Protein AF-A0A8T4NHB7-F1 (afdb_monomer)

Structure (mmCIF, N/CA/C/O backbone):
data_AF-A0A8T4NHB7-F1
#
_entry.id   AF-A0A8T4NHB7-F1
#
loop_
_atom_site.group_PDB
_atom_site.id
_atom_site.type_symbol
_atom_site.label_atom_id
_atom_site.label_alt_id
_atom_site.label_comp_id
_atom_site.label_asym_id
_atom_site.label_entity_id
_atom_site.label_seq_id
_atom_site.pdbx_PDB_ins_code
_atom_site.Cartn_x
_atom_site.Cartn_y
_atom_site.Cartn_z
_atom_site.occupancy
_atom_site.B_iso_or_equiv
_atom_site.auth_seq_id
_atom_site.auth_comp_id
_atom_site.auth_asym_id
_atom_site.auth_atom_id
_atom_site.pdbx_PDB_model_num
ATOM 1 N N . MET A 1 1 ? 26.657 -22.116 -87.418 1.00 38.44 1 MET A N 1
ATOM 2 C CA . MET A 1 1 ? 26.382 -22.723 -86.091 1.00 38.44 1 MET A CA 1
ATOM 3 C C . MET A 1 1 ? 26.961 -21.842 -84.986 1.00 38.44 1 MET A C 1
ATOM 5 O O . MET A 1 1 ? 28.167 -21.626 -84.964 1.00 38.44 1 MET A O 1
ATOM 9 N N . LYS A 1 2 ? 26.136 -21.282 -84.089 1.00 39.94 2 LYS A N 1
ATOM 10 C CA . LYS A 1 2 ? 26.638 -20.514 -82.933 1.00 39.94 2 LYS A CA 1
ATOM 11 C C . LYS A 1 2 ? 27.159 -21.503 -81.885 1.00 39.94 2 LYS A C 1
ATOM 13 O O . LYS A 1 2 ? 26.379 -22.291 -81.364 1.00 39.94 2 LYS A O 1
ATOM 18 N N . LYS A 1 3 ? 28.467 -21.474 -81.592 1.00 46.78 3 LYS A N 1
ATOM 19 C CA . LYS A 1 3 ? 29.086 -22.271 -80.517 1.00 46.78 3 LYS A CA 1
ATOM 20 C C . LYS A 1 3 ? 28.344 -21.995 -79.204 1.00 46.78 3 LYS A C 1
ATOM 22 O O . LYS A 1 3 ? 28.429 -20.890 -78.668 1.00 46.78 3 LYS A O 1
ATOM 27 N N . GLY A 1 4 ? 27.595 -22.981 -78.712 1.00 50.41 4 GLY A N 1
ATOM 28 C CA . GLY A 1 4 ? 26.910 -22.894 -77.428 1.00 50.41 4 GLY A CA 1
ATOM 29 C C . GLY A 1 4 ? 27.927 -22.647 -76.317 1.00 50.41 4 GLY A C 1
ATOM 30 O O . GLY A 1 4 ? 28.895 -23.392 -76.173 1.00 50.41 4 GLY A O 1
ATOM 31 N N . ARG A 1 5 ? 27.747 -21.572 -75.542 1.00 44.75 5 ARG A N 1
ATOM 32 C CA . ARG A 1 5 ? 28.559 -21.330 -74.344 1.00 44.75 5 ARG A CA 1
ATOM 33 C C . ARG A 1 5 ? 28.276 -22.456 -73.353 1.00 44.75 5 ARG A C 1
ATOM 35 O O . ARG A 1 5 ? 27.154 -22.570 -72.869 1.00 44.75 5 ARG A O 1
ATOM 42 N N . LEU A 1 6 ? 29.294 -23.257 -73.042 1.00 51.16 6 LEU A N 1
ATOM 43 C CA . LEU A 1 6 ? 29.224 -24.239 -71.963 1.00 51.16 6 LEU A CA 1
ATOM 44 C C . LEU A 1 6 ? 28.852 -23.525 -70.661 1.00 51.16 6 LEU A C 1
ATOM 46 O O . LEU A 1 6 ? 29.534 -22.586 -70.236 1.00 51.16 6 LEU A O 1
ATOM 50 N N . ASP A 1 7 ? 27.763 -23.965 -70.035 1.00 53.94 7 ASP A N 1
ATOM 51 C CA . ASP A 1 7 ? 27.326 -23.448 -68.746 1.00 53.94 7 ASP A CA 1
ATOM 52 C C . ASP A 1 7 ? 28.260 -23.956 -67.642 1.00 53.94 7 ASP A C 1
ATOM 54 O O . ASP A 1 7 ? 28.046 -24.982 -66.993 1.00 53.94 7 ASP A O 1
ATOM 58 N N . ILE A 1 8 ? 29.333 -23.198 -67.436 1.00 56.06 8 ILE A N 1
ATOM 59 C CA . ILE A 1 8 ? 30.378 -23.460 -66.446 1.00 56.06 8 ILE A CA 1
ATOM 60 C C . ILE A 1 8 ? 29.796 -23.532 -65.024 1.00 56.06 8 ILE A C 1
ATOM 62 O O . ILE A 1 8 ? 30.441 -24.075 -64.129 1.00 56.06 8 ILE A O 1
ATOM 66 N N . SER A 1 9 ? 28.592 -22.992 -64.782 1.00 48.91 9 SER A N 1
ATOM 67 C CA . SER A 1 9 ? 27.949 -23.066 -63.468 1.00 48.91 9 SER A CA 1
ATOM 68 C C . SER A 1 9 ? 27.533 -24.495 -63.105 1.00 48.91 9 SER A C 1
ATOM 70 O O . SER A 1 9 ? 27.651 -24.874 -61.938 1.00 48.91 9 SER A O 1
ATOM 72 N N . LYS A 1 10 ? 27.181 -25.324 -64.100 1.00 57.56 10 LYS A N 1
ATOM 73 C CA . LYS A 1 10 ? 26.902 -26.754 -63.903 1.00 57.56 10 LYS A CA 1
ATOM 74 C C . LYS A 1 10 ? 28.163 -27.555 -63.572 1.00 57.56 10 LYS A C 1
ATOM 76 O O . LYS A 1 10 ? 28.099 -28.496 -62.790 1.00 57.56 10 LYS A O 1
ATOM 81 N N . PHE A 1 11 ? 29.320 -27.139 -64.090 1.00 57.12 11 PHE A N 1
ATOM 82 C CA . PHE A 1 11 ? 30.600 -27.832 -63.889 1.00 57.12 11 PHE A CA 1
ATOM 83 C C . PHE A 1 11 ? 31.112 -27.773 -62.436 1.00 57.12 11 PHE A C 1
ATOM 85 O O . PHE A 1 11 ? 31.858 -28.643 -61.995 1.00 57.12 11 PHE A O 1
ATOM 92 N N . TRP A 1 12 ? 30.699 -26.758 -61.669 1.00 55.47 12 TRP A N 1
ATOM 93 C CA . TRP A 1 12 ? 31.127 -26.549 -60.278 1.00 55.47 12 TRP A CA 1
ATOM 94 C C . TRP A 1 12 ? 30.036 -26.849 -59.245 1.00 55.47 12 TRP A C 1
ATOM 96 O O . TRP A 1 12 ? 30.177 -26.463 -58.080 1.00 55.47 12 TRP A O 1
ATOM 106 N N . LEU A 1 13 ? 28.954 -27.535 -59.631 1.00 48.00 13 LEU A N 1
ATOM 107 C CA . LEU A 1 13 ? 27.955 -28.012 -58.675 1.00 48.00 13 LEU A CA 1
ATOM 108 C C . LEU A 1 13 ? 28.656 -28.849 -57.591 1.00 48.00 13 LEU A C 1
ATOM 110 O O . LEU A 1 13 ? 29.271 -29.874 -57.863 1.00 48.00 13 LEU A O 1
ATOM 114 N N . ASN A 1 14 ? 28.606 -28.351 -56.353 1.00 57.31 14 ASN A N 1
ATOM 115 C CA . ASN A 1 14 ? 29.186 -28.947 -55.143 1.00 57.31 14 ASN A CA 1
ATOM 116 C C . ASN A 1 14 ? 30.726 -29.026 -55.054 1.00 57.31 14 ASN A C 1
ATOM 118 O O . ASN A 1 14 ? 31.236 -29.583 -54.084 1.00 57.31 14 ASN A O 1
ATOM 122 N N . LYS A 1 15 ? 31.489 -28.406 -55.968 1.00 68.44 15 LYS A N 1
ATOM 123 C CA . LYS A 1 15 ? 32.963 -28.319 -55.875 1.00 68.44 15 LYS A CA 1
ATOM 124 C C . LYS A 1 15 ? 33.432 -26.868 -55.739 1.00 68.44 15 LYS A C 1
ATOM 126 O O . LYS A 1 15 ? 33.004 -25.983 -56.479 1.00 68.44 15 LYS A O 1
ATOM 131 N N . LYS A 1 16 ? 34.339 -26.596 -54.791 1.00 70.81 16 LYS A N 1
ATOM 132 C CA . LYS A 1 16 ? 34.987 -25.275 -54.682 1.00 70.81 16 LYS A CA 1
ATOM 133 C C . LYS A 1 16 ? 35.915 -25.073 -55.883 1.00 70.81 16 LYS A C 1
ATOM 135 O O . LYS A 1 16 ? 36.705 -25.952 -56.202 1.00 70.81 16 LYS A O 1
ATOM 140 N N . GLN A 1 17 ? 35.861 -23.895 -56.507 1.00 73.69 17 GLN A N 1
ATOM 141 C CA . GLN A 1 17 ? 36.823 -23.532 -57.553 1.00 73.69 17 GLN A CA 1
ATOM 142 C C . GLN A 1 17 ? 38.264 -23.550 -56.993 1.00 73.69 17 GLN A C 1
ATOM 144 O O . GLN A 1 17 ? 38.462 -23.093 -55.855 1.00 73.69 17 GLN A O 1
ATOM 149 N N . PRO A 1 18 ? 39.269 -23.997 -57.775 1.00 86.19 18 PRO A N 1
ATOM 150 C CA . PRO A 1 18 ? 40.674 -23.948 -57.383 1.00 86.19 18 PRO A CA 1
ATOM 151 C C . PRO A 1 18 ? 41.084 -22.555 -56.904 1.00 86.19 18 PRO A C 1
ATOM 153 O O . PRO A 1 18 ? 40.573 -21.528 -57.367 1.00 86.19 18 PRO A O 1
ATOM 156 N N . GLU A 1 19 ? 41.992 -22.497 -55.932 1.00 78.19 19 GLU A N 1
ATOM 157 C CA . GLU A 1 19 ? 42.386 -21.233 -55.307 1.00 78.19 19 GLU A CA 1
ATOM 158 C C . GLU A 1 19 ? 43.014 -20.249 -56.301 1.00 78.19 19 GLU A C 1
ATOM 160 O O . GLU A 1 19 ? 42.700 -19.056 -56.265 1.00 78.19 19 GLU A O 1
ATOM 165 N N . SER A 1 20 ? 43.817 -20.749 -57.242 1.00 81.12 20 SER A N 1
ATOM 166 C CA . SER A 1 20 ? 44.405 -19.968 -58.336 1.00 81.12 20 SER A CA 1
ATOM 167 C C . SER A 1 20 ? 43.330 -19.263 -59.175 1.00 81.12 20 SER A C 1
ATOM 169 O O . SER A 1 20 ? 43.399 -18.050 -59.402 1.00 81.12 20 SER A O 1
ATOM 171 N N . THR A 1 21 ? 42.269 -19.981 -59.552 1.00 77.25 21 THR A N 1
ATOM 172 C CA . THR A 1 21 ? 41.128 -19.449 -60.310 1.00 77.25 21 THR A CA 1
ATOM 173 C C . THR A 1 21 ? 40.352 -18.406 -59.507 1.00 77.25 21 THR A C 1
ATOM 175 O O . THR A 1 21 ? 40.013 -17.344 -60.038 1.00 77.25 21 THR A O 1
ATOM 178 N N . ARG A 1 22 ? 40.116 -18.655 -58.210 1.00 78.50 22 ARG A N 1
ATOM 179 C CA . ARG A 1 22 ? 39.450 -17.698 -57.306 1.00 78.50 22 ARG A CA 1
ATOM 180 C C . ARG A 1 22 ? 40.257 -16.407 -57.153 1.00 78.50 22 ARG A C 1
ATOM 182 O O . ARG A 1 22 ? 39.684 -15.320 -57.249 1.00 78.50 22 ARG A O 1
ATOM 189 N N . LYS A 1 23 ? 41.582 -16.507 -56.980 1.00 79.56 23 LYS A N 1
ATOM 190 C CA . LYS A 1 23 ? 42.496 -15.353 -56.903 1.00 79.56 23 LYS A CA 1
ATOM 191 C C . LYS A 1 23 ? 42.484 -14.543 -58.203 1.00 79.56 23 LYS A C 1
ATOM 193 O O . LYS A 1 23 ? 42.348 -13.320 -58.145 1.00 79.56 23 LYS A O 1
ATOM 198 N N . LYS A 1 24 ? 42.534 -15.202 -59.369 1.00 84.62 24 LYS A N 1
ATOM 199 C CA . LYS A 1 24 ? 42.460 -14.544 -60.689 1.00 84.62 24 LYS A CA 1
ATOM 200 C C . LYS A 1 24 ? 41.135 -13.796 -60.882 1.00 84.62 24 LYS A C 1
ATOM 202 O O . LYS A 1 24 ? 41.145 -12.625 -61.258 1.00 84.62 24 LYS A O 1
ATOM 207 N N . ARG A 1 25 ? 40.004 -14.421 -60.530 1.00 79.06 25 ARG A N 1
ATOM 208 C CA . ARG A 1 25 ? 38.676 -13.779 -60.561 1.00 79.06 25 ARG A CA 1
ATOM 209 C C . ARG A 1 25 ? 38.582 -12.581 -59.618 1.00 79.06 25 ARG A C 1
ATOM 211 O O . ARG A 1 25 ? 38.075 -11.541 -60.016 1.00 79.06 25 ARG A O 1
ATOM 218 N N . SER A 1 26 ? 39.101 -12.706 -58.397 1.00 78.31 26 SER A N 1
ATOM 219 C CA . SER A 1 26 ? 39.124 -11.611 -57.420 1.00 78.31 26 SER A CA 1
ATOM 220 C C . SER A 1 26 ? 39.924 -10.408 -57.931 1.00 78.31 26 SER A C 1
ATOM 222 O O . SER A 1 26 ? 39.438 -9.281 -57.869 1.00 78.31 26 SER A O 1
ATOM 224 N N . LYS A 1 27 ? 41.109 -10.635 -58.524 1.00 87.81 27 LYS A N 1
ATOM 225 C CA . LYS A 1 27 ? 41.903 -9.571 -59.165 1.00 87.81 27 LYS A CA 1
ATOM 226 C C . LYS A 1 27 ? 41.139 -8.902 -60.316 1.00 87.81 27 LYS A C 1
ATOM 228 O O . LYS A 1 27 ? 41.109 -7.677 -60.381 1.00 87.81 27 LYS A O 1
ATOM 233 N N . ALA A 1 28 ? 40.477 -9.684 -61.171 1.00 82.31 28 ALA A N 1
ATOM 234 C CA . ALA A 1 28 ? 39.680 -9.157 -62.280 1.00 82.31 28 ALA A CA 1
ATOM 235 C C . ALA A 1 28 ? 38.477 -8.322 -61.803 1.00 82.31 28 ALA A C 1
ATOM 237 O O . ALA A 1 28 ? 38.258 -7.226 -62.308 1.00 82.31 28 ALA A O 1
ATOM 238 N N . ILE A 1 29 ? 37.744 -8.785 -60.783 1.00 77.12 29 ILE A N 1
ATOM 239 C CA . ILE A 1 29 ? 36.630 -8.032 -60.181 1.00 77.12 29 ILE A CA 1
ATOM 240 C C . ILE A 1 29 ? 37.135 -6.727 -59.561 1.00 77.12 29 ILE A C 1
ATOM 242 O O . ILE A 1 29 ? 36.535 -5.683 -59.784 1.00 77.12 29 ILE A O 1
ATOM 246 N N . LYS A 1 30 ? 38.261 -6.754 -58.834 1.00 79.69 30 LYS A N 1
ATOM 247 C CA . LYS A 1 30 ? 38.874 -5.538 -58.274 1.00 79.69 30 LYS A CA 1
ATOM 248 C C . LYS A 1 30 ? 39.270 -4.539 -59.362 1.00 79.69 30 LYS A C 1
ATOM 250 O O . LYS A 1 30 ? 39.068 -3.345 -59.170 1.00 79.69 30 LYS A O 1
ATOM 255 N N . LYS A 1 31 ? 39.812 -5.014 -60.489 1.00 87.88 31 LYS A N 1
ATOM 256 C CA . LYS A 1 31 ? 40.141 -4.171 -61.647 1.00 87.88 31 LYS A CA 1
ATOM 257 C C . LYS A 1 31 ? 38.878 -3.526 -62.231 1.00 87.88 31 LYS A C 1
ATOM 259 O O . LYS A 1 31 ? 38.813 -2.308 -62.318 1.00 87.88 31 LYS A O 1
ATOM 264 N N . LEU A 1 32 ? 37.842 -4.320 -62.508 1.00 77.12 32 LEU A N 1
ATOM 265 C CA . LEU A 1 32 ? 36.559 -3.819 -63.018 1.00 77.12 32 LEU A CA 1
ATOM 266 C C . LEU A 1 32 ? 35.868 -2.851 -62.044 1.00 77.12 32 LEU A C 1
ATOM 268 O O . LEU A 1 32 ? 35.223 -1.906 -62.487 1.00 77.12 32 LEU A O 1
ATOM 272 N N . TRP A 1 33 ? 35.999 -3.070 -60.732 1.00 73.94 33 TRP A N 1
ATOM 273 C CA . TRP A 1 33 ? 35.482 -2.160 -59.708 1.00 73.94 33 TRP A CA 1
ATOM 274 C C . TRP A 1 33 ? 36.205 -0.814 -59.744 1.00 73.94 33 TRP A C 1
ATOM 276 O O . TRP A 1 33 ? 35.552 0.223 -59.744 1.00 73.94 33 TRP A O 1
ATOM 286 N N . LYS A 1 34 ? 37.546 -0.817 -59.797 1.00 82.19 34 LYS A N 1
ATOM 287 C CA . LYS A 1 34 ? 38.345 0.416 -59.903 1.00 82.19 34 LYS A CA 1
ATOM 288 C C . LYS A 1 34 ? 38.014 1.211 -61.166 1.00 82.19 34 LYS A C 1
ATOM 290 O O . LYS A 1 34 ? 37.986 2.429 -61.116 1.00 82.19 34 LYS A O 1
ATOM 295 N N . GLU A 1 35 ? 37.732 0.521 -62.267 1.00 85.69 35 GLU A N 1
ATOM 296 C CA . GLU A 1 35 ? 37.341 1.133 -63.542 1.00 85.69 35 GLU A CA 1
ATOM 297 C C . GLU A 1 35 ? 35.856 1.550 -63.600 1.00 85.69 35 GLU A C 1
ATOM 299 O O . GLU A 1 35 ? 35.398 1.997 -64.646 1.00 85.69 35 GLU A O 1
ATOM 304 N N . GLY A 1 36 ? 35.067 1.348 -62.535 1.00 80.94 36 GLY A N 1
ATOM 305 C CA . GLY A 1 36 ? 33.625 1.646 -62.518 1.00 80.94 36 GLY A CA 1
ATOM 306 C C . GLY A 1 36 ? 32.766 0.742 -63.418 1.00 80.94 36 GLY A C 1
ATOM 307 O O . GLY A 1 36 ? 31.558 0.932 -63.531 1.00 80.94 36 GLY A O 1
ATOM 308 N N . LYS A 1 37 ? 33.364 -0.276 -64.047 1.00 74.88 37 LYS A N 1
ATOM 309 C CA . LYS A 1 37 ? 32.707 -1.200 -64.989 1.00 74.88 37 LYS A CA 1
ATOM 310 C C . LYS A 1 37 ? 32.042 -2.391 -64.301 1.00 74.88 37 LYS A C 1
ATOM 312 O O . LYS A 1 37 ? 31.285 -3.128 -64.931 1.00 74.88 37 LYS A O 1
ATOM 317 N N . TRP A 1 38 ? 32.321 -2.620 -63.016 1.00 68.50 38 TRP A N 1
ATOM 318 C CA . TRP A 1 38 ? 31.677 -3.685 -62.253 1.00 68.50 38 TRP A CA 1
ATOM 319 C C . TRP A 1 38 ? 30.354 -3.212 -61.649 1.00 68.50 38 TRP A C 1
ATOM 321 O O . TRP A 1 38 ? 30.337 -2.500 -60.647 1.00 68.50 38 TRP A O 1
ATOM 331 N N . LYS A 1 39 ? 29.234 -3.658 -62.224 1.00 62.62 39 LYS A N 1
ATOM 332 C CA . LYS A 1 39 ? 27.911 -3.523 -61.604 1.00 62.62 39 LYS A CA 1
ATOM 333 C C . LYS A 1 39 ? 27.632 -4.777 -60.765 1.00 62.62 39 LYS A C 1
ATOM 335 O O . LYS A 1 39 ? 27.663 -5.880 -61.317 1.00 62.62 39 LYS A O 1
ATOM 340 N N . PRO A 1 40 ? 27.367 -4.665 -59.452 1.00 61.38 40 PRO A N 1
ATOM 341 C CA . PRO A 1 40 ? 26.990 -5.820 -58.648 1.00 61.38 40 PRO A CA 1
ATOM 342 C C . PRO A 1 40 ? 25.653 -6.339 -59.171 1.00 61.38 40 PRO A C 1
ATOM 344 O O . PRO A 1 40 ? 24.664 -5.611 -59.160 1.00 61.38 40 PRO A O 1
ATOM 347 N N . TRP A 1 41 ? 25.610 -7.593 -59.622 1.00 49.62 41 TRP A N 1
ATOM 348 C CA . TRP A 1 41 ? 24.467 -8.124 -60.374 1.00 49.62 41 TRP A CA 1
ATOM 349 C C . TRP A 1 41 ? 23.139 -8.162 -59.582 1.00 49.62 41 TRP A C 1
ATOM 351 O O . TRP A 1 41 ? 22.111 -8.459 -60.167 1.00 49.62 41 TRP A O 1
ATOM 361 N N . ASN A 1 42 ? 23.153 -7.893 -58.265 1.00 53.59 42 ASN A N 1
ATOM 362 C CA . ASN A 1 42 ? 22.005 -8.018 -57.350 1.00 53.59 42 ASN A CA 1
ATOM 363 C C . ASN A 1 42 ? 21.868 -6.834 -56.371 1.00 53.59 42 ASN A C 1
ATOM 365 O O . ASN A 1 42 ? 21.320 -7.007 -55.280 1.00 53.59 42 ASN A O 1
ATOM 369 N N . ILE A 1 43 ? 22.352 -5.629 -56.696 1.00 43.44 43 ILE A N 1
ATOM 370 C CA . ILE A 1 43 ? 21.890 -4.458 -55.931 1.00 43.44 43 ILE A CA 1
ATOM 371 C C . ILE A 1 43 ? 20.394 -4.287 -56.237 1.00 43.44 43 ILE A C 1
ATOM 373 O O . ILE A 1 43 ? 20.014 -4.079 -57.382 1.00 43.44 43 ILE A O 1
ATOM 377 N N . ASN A 1 44 ? 19.556 -4.426 -55.206 1.00 47.31 44 ASN A N 1
ATOM 378 C CA . ASN A 1 44 ? 18.092 -4.273 -55.214 1.00 47.31 44 ASN A CA 1
ATOM 379 C C . ASN A 1 44 ? 17.247 -5.428 -55.786 1.00 47.31 44 ASN A C 1
ATOM 381 O O . ASN A 1 44 ? 16.024 -5.313 -55.780 1.00 47.31 44 ASN A O 1
ATOM 385 N N . GLN A 1 45 ? 17.831 -6.561 -56.199 1.00 52.66 45 GLN A N 1
ATOM 386 C CA . GLN A 1 45 ? 17.025 -7.735 -56.564 1.00 52.66 45 GLN A CA 1
ATOM 387 C C . GLN A 1 45 ? 16.739 -8.628 -55.343 1.00 52.66 45 GLN A C 1
ATOM 389 O O . GLN A 1 45 ? 17.662 -8.952 -54.585 1.00 52.66 45 GLN A O 1
ATOM 394 N N . PRO A 1 46 ? 15.477 -9.048 -55.120 1.00 53.62 46 PRO A N 1
ATOM 395 C CA . PRO A 1 46 ? 15.144 -9.938 -54.019 1.00 53.62 46 PRO A CA 1
ATOM 396 C C . PRO A 1 46 ? 15.878 -11.275 -54.179 1.00 53.62 46 PRO A C 1
ATOM 398 O O . PRO A 1 46 ? 15.855 -11.901 -55.235 1.00 53.62 46 PRO A O 1
ATOM 401 N N . LEU A 1 47 ? 16.529 -11.734 -53.106 1.00 68.31 47 LEU A N 1
ATOM 402 C CA . LEU A 1 47 ? 17.211 -13.029 -53.091 1.00 68.31 47 LEU A CA 1
ATOM 403 C C . LEU A 1 47 ? 16.234 -14.153 -53.461 1.00 68.31 47 LEU A C 1
ATOM 405 O O . LEU A 1 47 ? 15.136 -14.231 -52.899 1.00 68.31 47 LEU A O 1
ATOM 409 N N . THR A 1 48 ? 16.659 -15.058 -54.345 1.00 77.94 48 THR A N 1
ATOM 410 C CA . THR A 1 48 ? 15.864 -16.238 -54.705 1.00 77.94 48 THR A CA 1
ATOM 411 C C . THR A 1 48 ? 15.570 -17.091 -53.466 1.00 77.94 48 THR A C 1
ATOM 413 O O . THR A 1 48 ? 16.353 -17.123 -52.510 1.00 77.94 48 THR A O 1
ATOM 416 N N . LYS A 1 49 ? 14.441 -17.813 -53.468 1.00 72.06 49 LYS A N 1
ATOM 417 C CA . LYS A 1 49 ? 14.019 -18.683 -52.350 1.00 72.06 49 LYS A CA 1
ATOM 418 C C . LYS A 1 49 ? 15.123 -19.672 -51.944 1.00 72.06 49 LYS A C 1
ATOM 420 O O . LYS A 1 49 ? 15.420 -19.805 -50.760 1.00 72.06 49 LYS A O 1
ATOM 425 N N . GLN A 1 50 ? 15.807 -20.261 -52.926 1.00 69.94 50 GLN A N 1
ATOM 426 C CA . GLN A 1 50 ? 16.947 -21.158 -52.705 1.00 69.94 50 GLN A CA 1
ATOM 427 C C . GLN A 1 50 ? 18.128 -20.459 -52.015 1.00 69.94 50 GLN A C 1
ATOM 429 O O . GLN A 1 50 ? 18.760 -21.029 -51.127 1.00 69.94 50 GLN A O 1
ATOM 434 N N . HIS A 1 51 ? 18.434 -19.211 -52.384 1.00 66.50 51 HIS A N 1
ATOM 435 C CA . HIS A 1 51 ? 19.510 -18.456 -51.743 1.00 66.50 51 HIS A CA 1
ATOM 436 C C . HIS A 1 51 ? 19.153 -18.073 -50.299 1.00 66.50 51 HIS A C 1
ATOM 438 O O . HIS A 1 51 ? 19.996 -18.176 -49.408 1.00 66.50 51 HIS A O 1
ATOM 444 N N . LYS A 1 52 ? 17.888 -17.706 -50.041 1.00 66.75 52 LYS A N 1
ATOM 445 C CA . LYS A 1 52 ? 17.378 -17.463 -48.681 1.00 66.75 52 LYS A CA 1
ATOM 446 C C . LYS A 1 52 ? 17.503 -18.714 -47.802 1.00 66.75 52 LYS A C 1
ATOM 448 O O . LYS A 1 52 ? 18.003 -18.608 -46.686 1.00 66.75 52 LYS A O 1
ATOM 453 N N . GLN A 1 53 ? 17.139 -19.889 -48.318 1.00 71.62 53 GLN A N 1
ATOM 454 C CA . GLN A 1 53 ? 17.274 -21.168 -47.604 1.00 71.62 53 GLN A CA 1
ATOM 455 C C . GLN A 1 53 ? 18.740 -21.525 -47.314 1.00 71.62 53 GLN A C 1
ATOM 457 O O . GLN A 1 53 ? 19.065 -21.914 -46.194 1.00 71.62 53 GLN A O 1
ATOM 462 N N . LYS A 1 54 ? 19.656 -21.313 -48.271 1.00 75.12 54 LYS A N 1
ATOM 463 C CA . LYS A 1 54 ? 21.102 -21.507 -48.048 1.00 75.12 54 LYS A CA 1
ATOM 464 C C . LYS A 1 54 ? 21.657 -20.565 -46.975 1.00 75.12 54 LYS A C 1
ATOM 466 O O . LYS A 1 54 ? 22.435 -20.999 -46.125 1.00 75.12 54 LYS A O 1
ATOM 471 N N . LEU A 1 55 ? 21.238 -19.297 -46.972 1.00 68.81 55 LEU A N 1
ATOM 472 C CA . LEU A 1 55 ? 21.601 -18.338 -45.923 1.00 68.81 55 LEU A CA 1
ATOM 473 C C . LEU A 1 55 ? 21.039 -18.741 -44.558 1.00 68.81 55 LEU A C 1
ATOM 475 O O . LEU A 1 55 ? 21.758 -18.663 -43.567 1.00 68.81 55 LEU A O 1
ATOM 479 N N . GLN A 1 56 ? 19.785 -19.196 -44.493 1.00 69.00 56 GLN A N 1
ATOM 480 C CA . GLN A 1 56 ? 19.177 -19.694 -43.256 1.00 69.00 56 GLN A CA 1
ATOM 481 C C . GLN A 1 56 ? 19.935 -20.911 -42.715 1.00 69.00 56 GLN A C 1
ATOM 483 O O . GLN A 1 56 ? 20.341 -20.891 -41.556 1.00 69.00 56 GLN A O 1
ATOM 488 N N . ALA A 1 57 ? 20.220 -21.912 -43.551 1.00 73.38 57 ALA A N 1
ATOM 489 C CA . ALA A 1 57 ? 20.991 -23.092 -43.161 1.00 73.38 57 ALA A CA 1
ATOM 490 C C . ALA A 1 57 ? 22.405 -22.725 -42.674 1.00 73.38 57 ALA A C 1
ATOM 492 O O . ALA A 1 57 ? 22.841 -23.182 -41.617 1.00 73.38 57 ALA A O 1
ATOM 493 N N . SER A 1 58 ? 23.099 -21.826 -43.383 1.00 72.12 58 SER A N 1
ATOM 494 C CA . SER A 1 58 ? 24.411 -21.321 -42.962 1.00 72.12 58 SER A CA 1
ATOM 495 C C . SER A 1 58 ? 24.344 -20.542 -41.644 1.00 72.12 58 SER A C 1
ATOM 497 O O . SER A 1 58 ? 25.231 -20.691 -40.802 1.00 72.12 58 SER A O 1
ATOM 499 N N . ASN A 1 59 ? 23.299 -19.738 -41.434 1.00 71.94 59 ASN A N 1
ATOM 500 C CA . ASN A 1 59 ? 23.094 -18.999 -40.191 1.00 71.94 59 ASN A CA 1
ATOM 501 C C . ASN A 1 59 ? 22.781 -19.933 -39.019 1.00 71.94 59 ASN A C 1
ATOM 503 O O . ASN A 1 59 ? 23.297 -19.697 -37.932 1.00 71.94 59 ASN A O 1
ATOM 507 N N . ILE A 1 60 ? 22.000 -20.996 -39.232 1.00 69.56 60 ILE A N 1
ATOM 508 C CA . ILE A 1 60 ? 21.710 -22.020 -38.217 1.00 69.56 60 ILE A CA 1
ATOM 509 C C . ILE A 1 60 ? 22.995 -22.756 -37.827 1.00 69.56 60 ILE A C 1
ATOM 511 O O . ILE A 1 60 ? 23.296 -22.854 -36.639 1.00 69.56 60 ILE A O 1
ATOM 515 N N . LEU A 1 61 ? 23.792 -23.201 -38.806 1.00 70.94 61 LEU A N 1
ATOM 516 C CA . LEU A 1 61 ? 25.089 -23.848 -38.568 1.00 70.94 61 LEU A CA 1
ATOM 517 C C . LEU A 1 61 ? 26.025 -22.935 -37.758 1.00 70.94 61 LEU A C 1
ATOM 519 O O . LEU A 1 61 ? 26.659 -23.355 -36.792 1.00 70.94 61 LEU A O 1
ATOM 523 N N . LYS A 1 62 ? 26.053 -21.647 -38.115 1.00 60.72 62 LYS A N 1
ATOM 524 C CA . LYS A 1 62 ? 26.825 -20.620 -37.416 1.00 60.72 62 LYS A CA 1
ATOM 525 C C . LYS A 1 62 ? 26.317 -20.344 -36.005 1.00 60.72 62 LYS A C 1
ATOM 527 O O . LYS A 1 62 ? 27.127 -20.095 -35.123 1.00 60.72 62 LYS A O 1
ATOM 532 N N . TRP A 1 63 ? 25.006 -20.355 -35.782 1.00 64.62 63 TRP A N 1
ATOM 533 C CA . TRP A 1 63 ? 24.420 -20.136 -34.459 1.00 64.62 63 TRP A CA 1
ATOM 534 C C . TRP A 1 63 ? 24.655 -21.314 -33.516 1.00 64.62 63 TRP A C 1
ATOM 536 O O . TRP A 1 63 ? 24.919 -21.093 -32.334 1.00 64.62 63 TRP A O 1
ATOM 546 N N . LYS A 1 64 ? 24.604 -22.542 -34.043 1.00 71.12 64 LYS A N 1
ATOM 547 C CA . LYS A 1 64 ? 24.813 -23.776 -33.277 1.00 71.12 64 LYS A CA 1
ATOM 548 C C . LYS A 1 64 ? 26.288 -24.060 -32.962 1.00 71.12 64 LYS A C 1
ATOM 550 O O . LYS A 1 64 ? 26.553 -24.766 -32.000 1.00 71.12 64 LYS A O 1
ATOM 555 N N . ASN A 1 65 ? 27.242 -23.489 -33.704 1.00 78.94 65 ASN A N 1
ATOM 556 C CA . ASN A 1 65 ? 28.676 -23.677 -33.457 1.00 78.94 65 ASN A CA 1
ATOM 557 C C . ASN A 1 65 ? 29.271 -22.528 -32.596 1.00 78.94 65 ASN A C 1
ATOM 559 O O . ASN A 1 65 ? 29.425 -21.405 -33.090 1.00 78.94 65 ASN A O 1
ATOM 563 N N . PRO A 1 66 ? 29.607 -22.761 -31.311 1.00 75.19 66 PRO A N 1
ATOM 564 C CA . PRO A 1 66 ? 30.139 -21.726 -30.418 1.00 75.19 66 PRO A CA 1
ATOM 565 C C . PRO A 1 66 ? 31.508 -21.178 -30.851 1.00 75.19 66 PRO A C 1
ATOM 567 O O . PRO A 1 66 ? 31.707 -19.962 -30.793 1.00 75.19 66 PRO A O 1
ATOM 570 N N . GLU A 1 67 ? 32.402 -22.021 -31.370 1.00 73.31 67 GLU A N 1
ATOM 571 C CA . GLU A 1 67 ? 33.740 -21.611 -31.820 1.00 73.31 67 GLU A CA 1
ATOM 572 C C . GLU A 1 67 ? 33.672 -20.663 -33.020 1.00 73.31 67 GLU A C 1
ATOM 574 O O . GLU A 1 67 ? 34.299 -19.601 -33.041 1.00 73.31 67 GLU A O 1
ATOM 579 N N . LEU A 1 68 ? 32.804 -20.964 -33.990 1.00 65.44 68 LEU A N 1
ATOM 580 C CA . LEU A 1 68 ? 32.609 -20.095 -35.150 1.00 65.44 68 LEU A CA 1
ATOM 581 C C . LEU A 1 68 ? 32.014 -18.732 -34.754 1.00 65.44 68 LEU A C 1
ATOM 583 O O . LEU A 1 68 ? 32.342 -17.705 -35.357 1.00 65.44 68 LEU A O 1
ATOM 587 N N . ARG A 1 69 ? 31.160 -18.687 -33.721 1.00 74.25 69 ARG A N 1
ATOM 588 C CA . ARG A 1 69 ? 30.652 -17.419 -33.166 1.00 74.25 69 ARG A CA 1
ATOM 589 C C . ARG A 1 69 ? 31.766 -16.611 -32.511 1.00 74.25 69 ARG A C 1
ATOM 591 O O . ARG A 1 69 ? 31.836 -15.400 -32.743 1.00 74.25 69 ARG A O 1
ATOM 598 N N . LYS A 1 70 ? 32.633 -17.263 -31.733 1.00 72.38 70 LYS A N 1
ATOM 599 C CA . LYS A 1 70 ? 33.780 -16.632 -31.067 1.00 72.38 70 LYS A CA 1
ATOM 600 C C . LYS A 1 70 ? 34.751 -16.038 -32.090 1.00 72.38 70 LYS A C 1
ATOM 602 O O . LYS A 1 70 ? 35.038 -14.843 -32.009 1.00 72.38 70 LYS A O 1
ATOM 607 N N . LEU A 1 71 ? 35.128 -16.807 -33.114 1.00 74.44 71 LEU A N 1
ATOM 608 C CA . LEU A 1 71 ? 35.998 -16.354 -34.203 1.00 74.44 71 LEU A CA 1
ATOM 609 C C . LEU A 1 71 ? 35.395 -15.161 -34.960 1.00 74.44 71 LEU A C 1
ATOM 611 O O . LEU A 1 71 ? 36.045 -14.138 -35.162 1.00 74.44 71 LEU A O 1
ATOM 615 N N . MET A 1 72 ? 34.111 -15.228 -35.319 1.00 70.19 72 MET A N 1
ATOM 616 C CA . MET A 1 72 ? 33.435 -14.117 -36.001 1.00 70.19 72 MET A CA 1
ATOM 617 C C . MET A 1 72 ? 33.312 -12.868 -35.124 1.00 70.19 72 MET A C 1
ATOM 619 O O . MET A 1 72 ? 33.366 -11.752 -35.639 1.00 70.19 72 MET A O 1
ATOM 623 N N . SER A 1 73 ? 33.133 -13.035 -33.813 1.00 71.75 73 SER A N 1
ATOM 624 C CA . SER A 1 73 ? 33.139 -11.929 -32.853 1.00 71.75 73 SER A CA 1
ATOM 625 C C . SER A 1 73 ? 34.514 -11.261 -32.782 1.00 71.75 73 SER A C 1
ATOM 627 O O . SER A 1 73 ? 34.589 -10.033 -32.771 1.00 71.75 73 SER A O 1
ATOM 629 N N . GLN A 1 74 ? 35.595 -12.044 -32.787 1.00 73.06 74 GLN A N 1
ATOM 630 C CA . GLN A 1 74 ? 36.966 -11.528 -32.827 1.00 73.06 74 GLN A CA 1
ATOM 631 C C . GLN A 1 74 ? 37.244 -10.780 -34.135 1.00 73.06 74 GLN A C 1
ATOM 633 O O . GLN A 1 74 ? 37.666 -9.629 -34.091 1.00 73.06 74 GLN A O 1
ATOM 638 N N . VAL A 1 75 ? 36.906 -11.366 -35.289 1.00 76.12 75 VAL A N 1
ATOM 639 C CA . VAL A 1 75 ? 37.072 -10.718 -36.603 1.00 76.12 75 VAL A CA 1
ATOM 640 C C . VAL A 1 75 ? 36.265 -9.422 -36.692 1.00 76.12 75 VAL A C 1
ATOM 642 O O . VAL A 1 75 ? 36.773 -8.410 -37.168 1.00 76.12 75 VAL A O 1
ATOM 645 N N . LYS A 1 76 ? 35.019 -9.409 -36.198 1.00 71.06 76 LYS A N 1
ATOM 646 C CA . LYS A 1 76 ? 34.208 -8.184 -36.152 1.00 71.06 76 LYS A CA 1
ATOM 647 C C . LYS A 1 76 ? 34.834 -7.116 -35.261 1.00 71.06 76 LYS A C 1
ATOM 649 O O . LYS A 1 76 ? 34.866 -5.970 -35.685 1.00 71.06 76 LYS A O 1
ATOM 654 N N . ARG A 1 77 ? 35.325 -7.477 -34.070 1.00 72.44 77 ARG A N 1
ATOM 655 C CA . ARG A 1 77 ? 35.998 -6.540 -33.154 1.00 72.44 77 ARG A CA 1
ATOM 656 C C . ARG A 1 77 ? 37.288 -5.980 -33.749 1.00 72.44 77 ARG A C 1
ATOM 658 O O . ARG A 1 77 ? 37.536 -4.790 -33.622 1.00 72.44 77 ARG A O 1
ATOM 665 N N . ALA A 1 78 ? 38.064 -6.810 -34.443 1.00 76.62 78 ALA A N 1
ATOM 666 C CA . ALA A 1 78 ? 39.265 -6.368 -35.146 1.00 76.62 78 ALA A CA 1
ATOM 667 C C . ALA A 1 78 ? 38.934 -5.428 -36.320 1.00 76.62 78 ALA A C 1
ATOM 669 O O . ALA A 1 78 ? 39.631 -4.447 -36.554 1.00 76.62 78 ALA A O 1
ATOM 670 N N . TYR A 1 79 ? 37.849 -5.701 -37.050 1.00 74.44 79 TYR A N 1
ATOM 671 C CA . TYR A 1 79 ? 37.423 -4.884 -38.187 1.00 74.44 79 TYR A CA 1
ATOM 672 C C . TYR A 1 79 ? 36.783 -3.548 -37.770 1.00 74.44 79 TYR A C 1
ATOM 674 O O . TYR A 1 79 ? 37.024 -2.527 -38.422 1.00 74.44 79 TYR A O 1
ATOM 682 N N . TRP A 1 80 ? 35.961 -3.557 -36.715 1.00 77.50 80 TRP A N 1
ATOM 683 C CA . TRP A 1 80 ? 35.261 -2.396 -36.156 1.00 77.50 80 TRP A CA 1
ATOM 684 C C . TRP A 1 80 ? 36.063 -1.772 -35.016 1.00 77.50 80 TRP A C 1
ATOM 686 O O . TRP A 1 80 ? 35.718 -1.879 -33.842 1.00 77.50 80 TRP A O 1
ATOM 696 N N . THR A 1 81 ? 37.155 -1.103 -35.374 1.00 86.50 81 THR A N 1
ATOM 697 C CA . THR A 1 81 ? 37.883 -0.252 -34.429 1.00 86.50 81 THR A CA 1
ATOM 698 C C . THR A 1 81 ? 37.056 0.993 -34.091 1.00 86.50 81 THR A C 1
ATOM 700 O O . THR A 1 81 ? 36.267 1.462 -34.916 1.00 86.50 81 THR A O 1
ATOM 703 N N . LYS A 1 82 ? 37.278 1.597 -32.912 1.00 80.81 82 LYS A N 1
ATOM 704 C CA . LYS A 1 82 ? 36.593 2.843 -32.500 1.00 80.81 82 LYS A CA 1
ATOM 705 C C . LYS A 1 82 ? 36.703 3.955 -33.554 1.00 80.81 82 LYS A C 1
ATOM 707 O O . LYS A 1 82 ? 35.751 4.697 -33.783 1.00 80.81 82 LYS A O 1
ATOM 712 N N . ALA A 1 83 ? 37.860 4.065 -34.211 1.00 82.06 83 ALA A N 1
ATOM 713 C CA . ALA A 1 83 ? 38.089 5.038 -35.278 1.00 82.06 83 ALA A CA 1
ATOM 714 C C . ALA A 1 83 ? 37.157 4.797 -36.476 1.00 82.06 83 ALA A C 1
ATOM 716 O O . ALA A 1 83 ? 36.517 5.726 -36.967 1.00 82.06 83 ALA A O 1
ATOM 717 N N . ARG A 1 84 ? 37.012 3.536 -36.890 1.00 79.12 84 ARG A N 1
ATOM 718 C CA . ARG A 1 84 ? 36.158 3.147 -38.012 1.00 79.12 84 ARG A CA 1
ATOM 719 C C . ARG A 1 84 ? 34.673 3.270 -37.690 1.00 79.12 84 ARG A C 1
ATOM 721 O O . ARG A 1 84 ? 33.897 3.675 -38.547 1.00 79.12 84 ARG A O 1
ATOM 728 N N . GLU A 1 85 ? 34.274 2.964 -36.457 1.00 79.06 85 GLU A N 1
ATOM 729 C CA . GLU A 1 85 ? 32.912 3.224 -35.976 1.00 79.06 85 GLU A CA 1
ATOM 730 C C . GLU A 1 85 ? 32.581 4.722 -36.043 1.00 79.06 85 GLU A C 1
ATOM 732 O O . GLU A 1 85 ? 31.507 5.098 -36.514 1.00 79.06 85 GLU A O 1
ATOM 737 N N . LYS A 1 86 ? 33.526 5.587 -35.648 1.00 84.62 86 LYS A N 1
ATOM 738 C CA . LYS A 1 86 ? 33.372 7.047 -35.720 1.00 84.62 86 LYS A CA 1
ATOM 739 C C . LYS A 1 86 ? 33.282 7.546 -37.166 1.00 84.62 86 LYS A C 1
ATOM 741 O O . LYS A 1 86 ? 32.414 8.364 -37.467 1.00 84.62 86 LYS A O 1
ATOM 746 N N . GLU A 1 87 ? 34.135 7.047 -38.060 1.00 84.38 87 GLU A N 1
ATOM 747 C CA . GLU A 1 87 ? 34.109 7.377 -39.493 1.00 84.38 87 GLU A CA 1
ATOM 748 C C . GLU A 1 87 ? 32.798 6.928 -40.150 1.00 84.38 87 GLU A C 1
ATOM 750 O O . GLU A 1 87 ? 32.133 7.713 -40.826 1.00 84.38 87 GLU A O 1
ATOM 755 N N . GLN A 1 88 ? 32.372 5.691 -39.891 1.00 79.12 88 GLN A N 1
ATOM 756 C CA . GLN A 1 88 ? 31.106 5.169 -40.394 1.00 79.12 88 GLN A CA 1
ATOM 757 C C . GLN A 1 88 ? 29.919 5.971 -39.849 1.00 79.12 88 GLN A C 1
ATOM 759 O O . GLN A 1 88 ? 28.999 6.290 -40.598 1.00 79.12 88 GLN A O 1
ATOM 764 N N . GLY A 1 89 ? 29.947 6.342 -38.566 1.00 79.62 89 GLY A N 1
ATOM 765 C CA . GLY A 1 89 ? 28.936 7.201 -37.958 1.00 79.62 89 GLY A CA 1
ATOM 766 C C . GLY A 1 89 ? 28.854 8.573 -38.630 1.00 79.62 89 GLY A C 1
ATOM 767 O O . GLY A 1 89 ? 27.752 9.053 -38.885 1.00 79.62 89 GLY A O 1
ATOM 768 N N . ARG A 1 90 ? 29.998 9.183 -38.975 1.00 88.62 90 ARG A N 1
ATOM 769 C CA . ARG A 1 90 ? 30.042 10.436 -39.749 1.00 88.62 90 ARG A CA 1
ATOM 770 C C . ARG A 1 90 ? 29.443 10.259 -41.141 1.00 88.62 90 ARG A C 1
ATOM 772 O O . ARG A 1 90 ? 28.564 11.032 -41.498 1.00 88.62 90 ARG A O 1
ATOM 779 N N . ARG A 1 91 ? 29.834 9.211 -41.873 1.00 84.00 91 ARG A N 1
ATOM 780 C CA . ARG A 1 91 ? 29.281 8.910 -43.206 1.00 84.00 91 ARG A CA 1
ATOM 781 C C . ARG A 1 91 ? 27.773 8.698 -43.181 1.00 84.00 91 ARG A C 1
ATOM 783 O O . ARG A 1 91 ? 27.074 9.215 -44.038 1.00 84.00 91 ARG A O 1
ATOM 790 N N . ILE A 1 92 ? 27.264 7.963 -42.191 1.00 79.88 92 ILE A N 1
ATOM 791 C CA . ILE A 1 92 ? 25.822 7.736 -42.036 1.00 79.88 92 ILE A CA 1
ATOM 792 C C . ILE A 1 92 ? 25.100 9.051 -41.719 1.00 79.88 92 ILE A C 1
ATOM 794 O O . ILE A 1 92 ? 24.059 9.322 -42.307 1.00 79.88 92 ILE A O 1
ATOM 798 N N . LYS A 1 93 ? 25.640 9.880 -40.816 1.00 81.50 93 LYS A N 1
ATOM 799 C CA . LYS A 1 93 ? 25.057 11.195 -40.503 1.00 81.50 93 LYS A CA 1
ATOM 800 C C . LYS A 1 93 ? 25.021 12.105 -41.726 1.00 81.50 93 LYS A C 1
ATOM 802 O O . LYS A 1 93 ? 23.986 12.701 -41.991 1.00 81.50 93 LYS A O 1
ATOM 807 N N . GLN A 1 94 ? 26.125 12.169 -42.464 1.00 85.31 94 GLN A N 1
ATOM 808 C CA . GLN A 1 94 ? 26.233 12.951 -43.688 1.00 85.31 94 GLN A CA 1
ATOM 809 C C . GLN A 1 94 ? 25.241 12.459 -44.748 1.00 85.31 94 GLN A C 1
ATOM 811 O O . GLN A 1 94 ? 24.470 13.255 -45.264 1.00 85.31 94 GLN A O 1
ATOM 816 N N . PHE A 1 95 ? 25.154 11.144 -44.965 1.00 84.88 95 PHE A N 1
ATOM 817 C CA . PHE A 1 95 ? 24.171 10.552 -45.872 1.00 84.88 95 PHE A CA 1
ATOM 818 C C . PHE A 1 95 ? 22.733 10.960 -45.525 1.00 84.88 95 PHE A C 1
ATOM 820 O O . PHE A 1 95 ? 21.976 11.331 -46.414 1.00 84.88 95 PHE A O 1
ATOM 827 N N . TRP A 1 96 ? 22.341 10.922 -44.247 1.00 81.69 96 TRP A N 1
ATOM 828 C CA . TRP A 1 96 ? 20.991 11.335 -43.847 1.00 81.69 96 TRP A CA 1
ATOM 829 C C . TRP A 1 96 ? 20.758 12.840 -43.954 1.00 81.69 96 TRP A C 1
ATOM 831 O O . TRP A 1 96 ? 19.645 13.245 -44.272 1.00 81.69 96 TRP A O 1
ATOM 841 N N . HIS A 1 97 ? 21.787 13.652 -43.714 1.00 84.69 97 HIS A N 1
ATOM 842 C CA . HIS A 1 97 ? 21.724 15.099 -43.908 1.00 84.69 97 HIS A CA 1
ATOM 843 C C . HIS A 1 97 ? 21.540 15.459 -45.389 1.00 84.69 97 HIS A C 1
ATOM 845 O O . HIS A 1 97 ? 20.772 16.351 -45.720 1.00 84.69 97 HIS A O 1
ATOM 851 N N . GLU A 1 98 ? 22.219 14.738 -46.280 1.00 84.50 98 GLU A N 1
ATOM 852 C CA . GLU A 1 98 ? 22.135 14.914 -47.734 1.00 84.50 98 GLU A CA 1
ATOM 853 C C . GLU A 1 98 ? 20.872 14.280 -48.350 1.00 84.50 98 GLU A C 1
ATOM 855 O O . GLU A 1 98 ? 20.575 14.536 -49.510 1.00 84.50 98 GLU A O 1
ATOM 860 N N . ASN A 1 99 ? 20.146 13.428 -47.612 1.00 81.62 99 ASN A N 1
ATOM 861 C CA . ASN A 1 99 ? 18.971 12.691 -48.104 1.00 81.62 99 ASN A CA 1
ATOM 862 C C . ASN A 1 99 ? 17.816 12.710 -47.072 1.00 81.62 99 ASN A C 1
ATOM 864 O O . ASN A 1 99 ? 17.434 11.647 -46.546 1.00 81.62 99 ASN A O 1
ATOM 868 N N . PRO A 1 100 ? 17.267 13.891 -46.730 1.00 80.62 100 PRO A N 1
ATOM 869 C CA . PRO A 1 100 ? 16.218 14.024 -45.718 1.00 80.62 100 PRO A CA 1
ATOM 870 C C . PRO A 1 100 ? 14.943 13.238 -46.069 1.00 80.62 100 PRO A C 1
ATOM 872 O O . PRO A 1 100 ? 14.309 12.660 -45.186 1.00 80.62 100 PRO A O 1
ATOM 875 N N . GLU A 1 101 ? 14.600 13.108 -47.350 1.00 77.38 101 GLU A N 1
ATOM 876 C CA . GLU A 1 101 ? 13.445 12.339 -47.825 1.00 77.38 101 GLU A CA 1
ATOM 877 C C . GLU A 1 101 ? 13.581 10.832 -47.551 1.00 77.38 101 GLU A C 1
ATOM 879 O O . GLU A 1 101 ? 12.610 10.156 -47.197 1.00 77.38 101 GLU A O 1
ATOM 884 N N . LYS A 1 102 ? 14.803 10.284 -47.631 1.00 71.62 102 LYS A N 1
ATOM 885 C CA . LYS A 1 102 ? 15.062 8.878 -47.280 1.00 71.62 102 LYS A CA 1
ATOM 886 C C . LYS A 1 102 ? 14.994 8.661 -45.776 1.00 71.62 102 LYS A C 1
ATOM 888 O O . LYS A 1 102 ? 14.549 7.594 -45.345 1.00 71.62 102 LYS A O 1
ATOM 893 N N . LEU A 1 103 ? 15.433 9.645 -44.989 1.00 74.00 103 LEU A N 1
ATOM 894 C CA . LEU A 1 103 ? 15.304 9.605 -43.536 1.00 74.00 103 LEU A CA 1
ATOM 895 C C . LEU A 1 103 ? 13.825 9.576 -43.142 1.00 74.00 103 LEU A C 1
ATOM 897 O O . LEU A 1 103 ? 13.427 8.734 -42.337 1.00 74.00 103 LEU A O 1
ATOM 901 N N . GLU A 1 104 ? 13.011 10.434 -43.754 1.00 71.50 104 GLU A N 1
ATOM 902 C CA . GLU A 1 104 ? 11.579 10.509 -43.477 1.00 71.50 104 GLU A CA 1
ATOM 903 C C . GLU A 1 104 ? 10.836 9.251 -43.951 1.00 71.50 104 GLU A C 1
ATOM 905 O O . GLU A 1 104 ? 10.079 8.654 -43.190 1.00 71.50 104 GLU A O 1
ATOM 910 N N . SER A 1 105 ? 11.153 8.722 -45.138 1.00 72.69 105 SER A N 1
ATOM 911 C CA . SER A 1 105 ? 10.617 7.431 -45.601 1.00 72.69 105 SER A CA 1
ATOM 912 C C . SER A 1 105 ? 11.000 6.268 -44.675 1.00 72.69 105 SER A C 1
ATOM 914 O O . SER A 1 105 ? 10.184 5.387 -44.393 1.00 72.69 105 SER A O 1
ATOM 916 N N . MET A 1 106 ? 12.237 6.243 -44.165 1.00 71.62 106 MET A N 1
ATOM 917 C CA . MET A 1 106 ? 12.663 5.239 -43.188 1.00 71.62 106 MET A CA 1
ATOM 918 C C . MET A 1 106 ? 11.901 5.391 -41.870 1.00 71.62 106 MET A C 1
ATOM 920 O O . MET A 1 106 ? 11.448 4.383 -41.329 1.00 71.62 106 MET A O 1
ATOM 924 N N . ARG A 1 107 ? 11.720 6.621 -41.374 1.00 70.75 107 ARG A N 1
ATOM 925 C CA . ARG A 1 107 ? 10.903 6.910 -40.186 1.00 70.75 107 ARG A CA 1
ATOM 926 C C . ARG A 1 107 ? 9.469 6.445 -40.373 1.00 70.75 107 ARG A C 1
ATOM 928 O O . ARG A 1 107 ? 8.964 5.756 -39.497 1.00 70.75 107 ARG A O 1
ATOM 935 N N . GLN A 1 108 ? 8.853 6.718 -41.519 1.00 65.88 108 GLN A N 1
ATOM 936 C CA . GLN A 1 108 ? 7.500 6.263 -41.839 1.00 65.88 108 GLN A CA 1
ATOM 937 C C . GLN A 1 108 ? 7.407 4.735 -41.918 1.00 65.88 108 GLN A C 1
ATOM 939 O O . GLN A 1 108 ? 6.482 4.152 -41.363 1.00 65.88 108 GLN A O 1
ATOM 944 N N . LYS A 1 109 ? 8.386 4.052 -42.527 1.00 66.75 109 LYS A N 1
ATOM 945 C CA . LYS A 1 109 ? 8.438 2.576 -42.560 1.00 66.75 109 LYS A CA 1
ATOM 946 C C . LYS A 1 109 ? 8.643 1.964 -41.177 1.00 66.75 109 LYS A C 1
ATOM 948 O O . LYS A 1 109 ? 8.066 0.920 -40.886 1.00 66.75 109 LYS A O 1
ATOM 953 N N . ILE A 1 110 ? 9.464 2.594 -40.336 1.00 65.44 110 ILE A N 1
ATOM 954 C CA . ILE A 1 110 ? 9.636 2.223 -38.929 1.00 65.44 110 ILE A CA 1
ATOM 955 C C . ILE A 1 110 ? 8.304 2.432 -38.208 1.00 65.44 110 ILE A C 1
ATOM 957 O O . ILE A 1 110 ? 7.747 1.469 -37.713 1.00 65.44 110 ILE A O 1
ATOM 961 N N . MET A 1 111 ? 7.723 3.627 -38.240 1.00 61.28 111 MET A N 1
ATOM 962 C CA . MET A 1 111 ? 6.419 3.928 -37.641 1.00 61.28 111 MET A CA 1
ATOM 963 C C . MET A 1 111 ? 5.345 2.928 -38.074 1.00 61.28 111 MET A C 1
ATOM 965 O O . MET A 1 111 ? 4.681 2.354 -37.223 1.00 61.28 111 MET A O 1
ATOM 969 N N . LEU A 1 112 ? 5.226 2.638 -39.372 1.00 61.41 112 LEU A N 1
ATOM 970 C CA . LEU A 1 112 ? 4.262 1.676 -39.902 1.00 61.41 112 LEU A CA 1
ATOM 971 C C . LEU A 1 112 ? 4.531 0.264 -39.366 1.00 61.41 112 LEU A C 1
ATOM 973 O O . LEU A 1 112 ? 3.626 -0.367 -38.834 1.00 61.41 112 LEU A O 1
ATOM 977 N N . LYS A 1 113 ? 5.789 -0.198 -39.406 1.00 56.25 113 LYS A N 1
ATOM 978 C CA . LYS A 1 113 ? 6.191 -1.498 -38.848 1.00 56.25 113 LYS A CA 1
ATOM 979 C C . LYS A 1 113 ? 5.916 -1.599 -37.346 1.00 56.25 113 LYS A C 1
ATOM 981 O O . LYS A 1 113 ? 5.625 -2.688 -36.874 1.00 56.25 113 LYS A O 1
ATOM 986 N N . TYR A 1 114 ? 6.044 -0.508 -36.600 1.00 54.84 114 TYR A N 1
ATOM 987 C CA . TYR A 1 114 ? 5.804 -0.479 -35.158 1.00 54.84 114 TYR A CA 1
ATOM 988 C C . TYR A 1 114 ? 4.306 -0.348 -34.832 1.00 54.84 114 TYR A C 1
ATOM 990 O O . TYR A 1 114 ? 3.853 -0.918 -33.848 1.00 54.84 114 TYR A O 1
ATOM 998 N N . ARG A 1 115 ? 3.520 0.302 -35.698 1.00 53.38 115 ARG A N 1
ATOM 999 C CA . ARG A 1 115 ? 2.072 0.509 -35.537 1.00 53.38 115 ARG A CA 1
ATOM 1000 C C . ARG A 1 115 ? 1.233 -0.717 -35.915 1.00 53.38 115 ARG A C 1
ATOM 1002 O O . ARG A 1 115 ? 0.157 -0.900 -35.362 1.00 53.38 115 ARG A O 1
ATOM 1009 N N . THR A 1 116 ? 1.706 -1.564 -36.833 1.00 50.41 116 THR A N 1
ATOM 1010 C CA . THR A 1 116 ? 0.930 -2.704 -37.369 1.00 50.41 116 THR A CA 1
ATOM 1011 C C . THR A 1 116 ? 1.375 -4.077 -36.867 1.00 50.41 116 THR A C 1
ATOM 1013 O O . THR A 1 116 ? 0.941 -5.088 -37.411 1.00 50.41 116 THR A O 1
ATOM 1016 N N . SER A 1 117 ? 2.284 -4.163 -35.896 1.00 51.53 117 SER A N 1
ATOM 1017 C CA . SER A 1 117 ? 2.982 -5.418 -35.617 1.00 51.53 117 SER A CA 1
ATOM 1018 C C . SER A 1 117 ? 2.951 -5.805 -34.144 1.00 51.53 117 SER A C 1
ATOM 1020 O O . SER A 1 117 ? 3.470 -5.091 -33.287 1.00 51.53 117 SER A O 1
ATOM 1022 N N . ASP A 1 118 ? 2.465 -7.019 -33.868 1.00 58.59 118 ASP A N 1
ATOM 1023 C CA . ASP A 1 118 ? 2.606 -7.704 -32.577 1.00 58.59 118 ASP A CA 1
ATOM 1024 C C . ASP A 1 118 ? 4.076 -7.907 -32.152 1.00 58.59 118 ASP A C 1
ATOM 1026 O O . ASP A 1 118 ? 4.337 -8.350 -31.030 1.00 58.59 118 ASP A O 1
ATOM 1030 N N . TRP A 1 119 ? 5.056 -7.527 -32.986 1.00 57.09 119 TRP A N 1
ATOM 1031 C CA . TRP A 1 119 ? 6.477 -7.635 -32.666 1.00 57.09 119 TRP A CA 1
ATOM 1032 C C . TRP A 1 119 ? 6.869 -6.904 -31.374 1.00 57.09 119 TRP A C 1
ATOM 1034 O O . TRP A 1 119 ? 7.772 -7.369 -30.690 1.00 57.09 119 TRP A O 1
ATOM 1044 N N . GLU A 1 120 ? 6.214 -5.801 -30.984 1.00 56.16 120 GLU A N 1
ATOM 1045 C CA . GLU A 1 120 ? 6.515 -5.136 -29.705 1.00 56.16 120 GLU A CA 1
ATOM 1046 C C . GLU A 1 120 ? 6.100 -6.009 -28.523 1.00 56.16 120 GLU A C 1
ATOM 1048 O O . GLU A 1 120 ? 6.813 -6.106 -27.518 1.00 56.16 120 GLU A O 1
ATOM 1053 N N . LYS A 1 121 ? 4.965 -6.703 -28.656 1.00 61.97 121 LYS A N 1
ATOM 1054 C CA . LYS A 1 121 ? 4.512 -7.673 -27.662 1.00 61.97 121 LYS A CA 1
ATOM 1055 C C . LYS A 1 121 ? 5.456 -8.869 -27.634 1.00 61.97 121 LYS A C 1
ATOM 1057 O O . LYS A 1 121 ? 5.782 -9.331 -26.542 1.00 61.97 121 LYS A O 1
ATOM 1062 N N . GLU A 1 122 ? 5.927 -9.345 -28.785 1.00 66.44 122 GLU A N 1
ATOM 1063 C CA . GLU A 1 122 ? 6.856 -10.478 -28.883 1.00 66.44 122 GLU A CA 1
ATOM 1064 C C . GLU A 1 122 ? 8.260 -10.151 -28.372 1.00 66.44 122 GLU A C 1
ATOM 1066 O O . GLU A 1 122 ? 8.794 -10.898 -27.556 1.00 66.44 122 GLU A O 1
ATOM 1071 N N . ILE A 1 123 ? 8.838 -9.009 -28.747 1.00 67.88 123 ILE A N 1
ATOM 1072 C CA . ILE A 1 123 ? 10.116 -8.536 -28.204 1.00 67.88 123 ILE A CA 1
ATOM 1073 C C . ILE A 1 123 ? 9.971 -8.232 -26.724 1.00 67.88 123 ILE A C 1
ATOM 1075 O O . ILE A 1 123 ? 10.820 -8.634 -25.936 1.00 67.88 123 ILE A O 1
ATOM 1079 N N . GLY A 1 124 ? 8.885 -7.578 -26.313 1.00 67.56 124 GLY A N 1
ATOM 1080 C CA . GLY A 1 124 ? 8.601 -7.344 -24.905 1.00 67.56 124 GLY A CA 1
ATOM 1081 C C . GLY A 1 124 ? 8.542 -8.654 -24.116 1.00 67.56 124 GLY A C 1
ATOM 1082 O O . GLY A 1 124 ? 9.118 -8.739 -23.032 1.00 67.56 124 GLY A O 1
ATOM 1083 N N . LYS A 1 125 ? 7.896 -9.696 -24.658 1.00 69.81 125 LYS A N 1
ATOM 1084 C CA . LYS A 1 125 ? 7.870 -11.049 -24.075 1.00 69.81 125 LYS A CA 1
ATOM 1085 C C . LYS A 1 125 ? 9.270 -11.671 -24.046 1.00 69.81 125 LYS A C 1
ATOM 1087 O O . LYS A 1 125 ? 9.688 -12.102 -22.979 1.00 69.81 125 LYS A O 1
ATOM 1092 N N . ALA A 1 126 ? 10.013 -11.644 -25.150 1.00 67.44 126 ALA A N 1
ATOM 1093 C CA . ALA A 1 126 ? 11.354 -12.218 -25.250 1.00 67.44 126 ALA A CA 1
ATOM 1094 C C . ALA A 1 126 ? 12.365 -11.528 -24.320 1.00 67.44 126 ALA A C 1
ATOM 1096 O O . ALA A 1 126 ? 13.169 -12.193 -23.677 1.00 67.44 126 ALA A O 1
ATOM 1097 N N . VAL A 1 127 ? 12.300 -10.201 -24.190 1.00 72.38 127 VAL A N 1
ATOM 1098 C CA . VAL A 1 127 ? 13.147 -9.417 -23.279 1.00 72.38 127 VAL A CA 1
ATOM 1099 C C . VAL A 1 127 ? 12.780 -9.695 -21.821 1.00 72.38 127 VAL A C 1
ATOM 1101 O O . VAL A 1 127 ? 13.673 -9.869 -20.991 1.00 72.38 127 VAL A O 1
ATOM 1104 N N . ARG A 1 128 ? 11.482 -9.773 -21.491 1.00 75.62 128 ARG A N 1
ATOM 1105 C CA . ARG A 1 128 ? 11.031 -10.166 -20.144 1.00 75.62 128 ARG A CA 1
ATOM 1106 C C . ARG A 1 128 ? 11.505 -11.571 -19.790 1.00 75.62 128 ARG A C 1
ATOM 1108 O O . ARG A 1 128 ? 12.020 -11.763 -18.694 1.00 75.62 128 ARG A O 1
ATOM 1115 N N . GLU A 1 129 ? 11.373 -12.510 -20.718 1.00 71.38 129 GLU A N 1
ATOM 1116 C CA . GLU A 1 129 ? 11.796 -13.895 -20.536 1.00 71.38 129 GLU A CA 1
ATOM 1117 C C . GLU A 1 129 ? 13.316 -14.010 -20.401 1.00 71.38 129 GLU A C 1
ATOM 1119 O O . GLU A 1 129 ? 13.811 -14.633 -19.464 1.00 71.38 129 GLU A O 1
ATOM 1124 N N . TYR A 1 130 ? 14.072 -13.303 -21.243 1.00 77.06 130 TYR A N 1
ATOM 1125 C CA . TYR A 1 130 ? 15.523 -13.207 -21.122 1.00 77.06 130 TYR A CA 1
ATOM 1126 C C . TYR A 1 130 ? 15.943 -12.699 -19.738 1.00 77.06 130 TYR A C 1
ATOM 1128 O O . TYR A 1 130 ? 16.795 -13.312 -19.102 1.00 77.06 130 TYR A O 1
ATOM 1136 N N . TYR A 1 131 ? 15.331 -11.627 -19.225 1.00 82.88 131 TYR A N 1
ATOM 1137 C CA . TYR A 1 131 ? 15.652 -11.110 -17.891 1.00 82.88 131 TYR A CA 1
ATOM 1138 C C . TYR A 1 131 ? 15.132 -11.974 -16.738 1.00 82.88 131 TYR A C 1
ATOM 1140 O O . TYR A 1 131 ? 15.691 -11.899 -15.645 1.00 82.88 131 TYR A O 1
ATOM 1148 N N . ARG A 1 132 ? 14.081 -12.775 -16.953 1.00 76.62 132 ARG A N 1
ATOM 1149 C CA . ARG A 1 132 ? 13.609 -13.782 -15.991 1.00 76.62 132 ARG A CA 1
ATOM 1150 C C . ARG A 1 132 ? 14.640 -14.898 -15.840 1.00 76.62 132 ARG A C 1
ATOM 1152 O O . ARG A 1 132 ? 14.950 -15.280 -14.719 1.00 76.62 132 ARG A O 1
ATOM 1159 N N . LEU A 1 133 ? 15.182 -15.369 -16.962 1.00 76.12 133 LEU A N 1
ATOM 1160 C CA . LEU A 1 133 ? 16.202 -16.417 -17.012 1.00 76.12 133 LEU A CA 1
ATOM 1161 C C . LEU A 1 133 ? 17.610 -15.902 -16.660 1.00 76.12 133 LEU A C 1
ATOM 1163 O O . LEU A 1 133 ? 18.455 -16.683 -16.244 1.00 76.12 133 LEU A O 1
ATOM 1167 N N . ASN A 1 134 ? 17.865 -14.597 -16.804 1.00 79.31 134 ASN A N 1
ATOM 1168 C CA . ASN A 1 134 ? 19.171 -13.969 -16.574 1.00 79.31 134 ASN A CA 1
ATOM 1169 C C . ASN A 1 134 ? 19.041 -12.772 -15.608 1.00 79.31 134 ASN A C 1
ATOM 1171 O O . ASN A 1 134 ? 19.139 -11.609 -16.033 1.00 79.31 134 ASN A O 1
ATOM 1175 N N . PRO A 1 135 ? 18.816 -13.015 -14.303 1.00 77.56 135 PRO A N 1
ATOM 1176 C CA . PRO A 1 135 ? 18.592 -11.950 -13.323 1.00 77.56 135 PRO A CA 1
ATOM 1177 C C . PRO A 1 135 ? 19.786 -10.989 -13.195 1.00 77.56 135 PRO A C 1
ATOM 1179 O O . PRO A 1 135 ? 19.595 -9.787 -12.998 1.00 77.56 135 PRO A O 1
ATOM 1182 N N . GLU A 1 136 ? 21.016 -11.466 -13.393 1.00 80.56 136 GLU A N 1
ATOM 1183 C CA . GLU A 1 136 ? 22.221 -10.626 -13.376 1.00 80.56 136 GLU A CA 1
ATOM 1184 C C . GLU A 1 136 ? 22.244 -9.599 -14.511 1.00 80.56 136 GLU A C 1
ATOM 1186 O O . GLU A 1 136 ? 22.546 -8.424 -14.286 1.00 80.56 136 GLU A O 1
ATOM 1191 N N . ALA A 1 137 ? 21.844 -9.999 -15.723 1.00 75.19 137 ALA A N 1
ATOM 1192 C CA . ALA A 1 137 ? 21.746 -9.091 -16.863 1.00 75.19 137 ALA A CA 1
ATOM 1193 C C . ALA A 1 137 ? 20.724 -7.976 -16.595 1.00 75.19 137 ALA A C 1
ATOM 1195 O O . ALA A 1 137 ? 20.957 -6.813 -16.941 1.00 75.19 137 ALA A O 1
ATOM 1196 N N . ARG A 1 138 ? 19.620 -8.307 -15.909 1.00 83.88 138 ARG A N 1
ATOM 1197 C CA . ARG A 1 138 ? 18.620 -7.329 -15.462 1.00 83.88 138 ARG A CA 1
ATOM 1198 C C . ARG A 1 138 ? 19.213 -6.346 -14.454 1.00 83.88 138 ARG A C 1
ATOM 1200 O O . ARG A 1 138 ? 19.020 -5.137 -14.595 1.00 83.88 138 ARG A O 1
ATOM 1207 N N . MET A 1 139 ? 19.946 -6.842 -13.456 1.00 82.56 139 MET A N 1
ATOM 1208 C CA . MET A 1 139 ? 20.608 -5.993 -12.462 1.00 82.56 139 MET A CA 1
ATOM 1209 C C . MET A 1 139 ? 21.644 -5.063 -13.101 1.00 82.56 139 MET A C 1
ATOM 1211 O O . MET A 1 139 ? 21.653 -3.867 -12.804 1.00 82.56 139 MET A O 1
ATOM 1215 N N . MET A 1 140 ? 22.477 -5.584 -14.005 1.00 86.69 140 MET A N 1
ATOM 1216 C CA . MET A 1 140 ? 23.494 -4.819 -14.732 1.00 86.69 140 MET A CA 1
ATOM 1217 C C . MET A 1 140 ? 22.883 -3.709 -15.584 1.00 86.69 140 MET A C 1
ATOM 1219 O O . MET A 1 140 ? 23.350 -2.570 -15.543 1.00 86.69 140 MET A O 1
ATOM 1223 N N . MET A 1 141 ? 21.804 -4.004 -16.310 1.00 82.19 141 MET A N 1
ATOM 1224 C CA . MET A 1 141 ? 21.081 -2.988 -17.078 1.00 82.19 141 MET A CA 1
ATOM 1225 C C . MET A 1 141 ? 20.460 -1.920 -16.177 1.00 82.19 141 MET A C 1
ATOM 1227 O O . MET A 1 141 ? 20.565 -0.733 -16.480 1.00 82.19 141 MET A O 1
ATOM 1231 N N . GLY A 1 142 ? 19.896 -2.314 -15.031 1.00 81.38 142 GLY A N 1
ATOM 1232 C CA . GLY A 1 142 ? 19.396 -1.371 -14.030 1.00 81.38 142 GLY A CA 1
ATOM 1233 C C . GLY A 1 142 ? 20.493 -0.468 -13.453 1.00 81.38 142 GLY A C 1
ATOM 1234 O O . GLY A 1 142 ? 20.267 0.730 -13.283 1.00 81.38 142 GLY A O 1
ATOM 1235 N N . LYS A 1 143 ? 21.693 -1.006 -13.184 1.00 88.31 143 LYS A N 1
ATOM 1236 C CA . LYS A 1 143 ? 22.861 -0.218 -12.744 1.00 88.31 143 LYS A CA 1
ATOM 1237 C C . LYS A 1 143 ? 23.282 0.798 -13.808 1.00 88.31 143 LYS A C 1
ATOM 1239 O O . LYS A 1 143 ? 23.287 1.988 -13.508 1.00 88.31 143 LYS A O 1
ATOM 1244 N N . LYS A 1 144 ? 23.502 0.359 -15.053 1.00 84.31 144 LYS A N 1
ATOM 1245 C CA . LYS A 1 144 ? 23.865 1.246 -16.175 1.00 84.31 144 LYS A CA 1
ATOM 1246 C C . LYS A 1 144 ? 22.830 2.342 -16.416 1.00 84.31 144 LYS A C 1
ATOM 1248 O O . LYS A 1 144 ? 23.186 3.483 -16.680 1.00 84.31 144 LYS A O 1
ATOM 1253 N N . GLN A 1 145 ? 21.542 2.017 -16.302 1.00 83.69 145 GLN A N 1
ATOM 1254 C CA . GLN A 1 145 ? 20.476 3.005 -16.458 1.00 83.69 145 GLN A CA 1
ATOM 1255 C C . GLN A 1 145 ? 20.479 4.047 -15.329 1.00 83.69 145 GLN A C 1
ATOM 1257 O O . GLN A 1 145 ? 20.263 5.229 -15.588 1.00 83.69 145 GLN A O 1
ATOM 1262 N N . ARG A 1 146 ? 20.747 3.634 -14.083 1.00 84.62 146 ARG A N 1
ATOM 1263 C CA . ARG A 1 146 ? 20.902 4.567 -12.956 1.00 84.62 146 ARG A CA 1
ATOM 1264 C C . ARG A 1 146 ? 22.128 5.461 -13.118 1.00 84.62 146 ARG A C 1
ATOM 1266 O O . ARG A 1 146 ? 22.010 6.658 -12.889 1.00 84.62 146 ARG A O 1
ATOM 1273 N N . GLU A 1 147 ? 23.263 4.906 -13.535 1.00 87.75 147 GLU A N 1
ATOM 1274 C CA . GLU A 1 147 ? 24.479 5.676 -13.832 1.00 87.75 147 GLU A CA 1
ATOM 1275 C C . GLU A 1 147 ? 24.240 6.694 -14.947 1.00 87.75 147 GLU A C 1
ATOM 1277 O O . GLU A 1 147 ? 24.594 7.859 -14.794 1.00 87.75 147 GLU A O 1
ATOM 1282 N N . LEU A 1 148 ? 23.546 6.297 -16.018 1.00 81.00 148 LEU A N 1
ATOM 1283 C CA . LEU A 1 148 ? 23.161 7.205 -17.096 1.00 81.00 148 LEU A CA 1
ATOM 1284 C C . LEU A 1 148 ? 22.348 8.396 -16.569 1.00 81.00 148 LEU A C 1
ATOM 1286 O O . LEU A 1 148 ? 22.643 9.534 -16.914 1.00 81.00 148 LEU A O 1
ATOM 1290 N N . TYR A 1 149 ? 21.353 8.154 -15.712 1.00 84.56 149 TYR A N 1
ATOM 1291 C CA . TYR A 1 149 ? 20.549 9.232 -15.127 1.00 84.56 149 TYR A CA 1
ATOM 1292 C C . TYR A 1 149 ? 21.295 10.052 -14.071 1.00 84.56 149 TYR A C 1
ATOM 1294 O O . TYR A 1 149 ? 20.962 11.217 -13.880 1.00 84.56 149 TYR A O 1
ATOM 1302 N N . LYS A 1 150 ? 22.297 9.476 -13.398 1.00 83.12 150 LYS A N 1
ATOM 1303 C CA . LYS A 1 150 ? 23.182 10.220 -12.493 1.00 83.12 150 LYS A CA 1
ATOM 1304 C C . LYS A 1 150 ? 24.075 11.184 -13.279 1.00 83.12 150 LYS A C 1
ATOM 1306 O O . LYS A 1 150 ? 24.203 12.337 -12.890 1.00 83.12 150 LYS A O 1
ATOM 1311 N N . ASN A 1 151 ? 24.635 10.719 -14.395 1.00 86.44 151 ASN A N 1
ATOM 1312 C CA . ASN A 1 151 ? 25.539 11.500 -15.241 1.00 86.44 151 ASN A CA 1
ATOM 1313 C C . ASN A 1 151 ? 24.793 12.503 -16.135 1.00 86.44 151 ASN A C 1
ATOM 1315 O O . ASN A 1 151 ? 25.371 13.494 -16.566 1.00 86.44 151 ASN A O 1
ATOM 1319 N N . HIS A 1 152 ? 23.507 12.263 -16.398 1.00 76.75 152 HIS A N 1
ATOM 1320 C CA . HIS A 1 152 ? 22.654 13.130 -17.208 1.00 76.75 152 HIS A CA 1
ATOM 1321 C C . HIS A 1 152 ? 21.311 13.369 -16.500 1.00 76.75 152 HIS A C 1
ATOM 1323 O O . HIS A 1 152 ? 20.297 12.749 -16.843 1.00 76.75 152 HIS A O 1
ATOM 1329 N N . PRO A 1 153 ? 21.279 14.259 -15.494 1.00 76.62 153 PRO A N 1
ATOM 1330 C CA . PRO A 1 153 ? 20.098 14.469 -14.656 1.00 76.62 153 PRO A CA 1
ATOM 1331 C C . PRO A 1 153 ? 18.884 15.002 -15.434 1.00 76.62 153 PRO A C 1
ATOM 1333 O O . PRO A 1 153 ? 17.742 14.728 -15.052 1.00 76.62 153 PRO A O 1
ATOM 1336 N N . THR A 1 154 ? 19.101 15.707 -16.551 1.00 79.44 154 THR A N 1
ATOM 1337 C CA . THR A 1 154 ? 18.023 16.223 -17.412 1.00 79.44 154 THR A CA 1
ATOM 1338 C C . THR A 1 154 ? 17.369 15.131 -18.254 1.00 79.44 154 THR A C 1
ATOM 1340 O O . THR A 1 154 ? 16.154 15.165 -18.428 1.00 79.44 154 THR A O 1
ATOM 1343 N N . MET A 1 155 ? 18.108 14.087 -18.658 1.00 75.31 155 MET A N 1
ATOM 1344 C CA . MET A 1 155 ? 17.582 13.009 -19.511 1.00 75.31 155 MET A CA 1
ATOM 1345 C C . MET A 1 155 ? 16.364 12.309 -18.907 1.00 75.31 155 MET A C 1
ATOM 1347 O O . MET A 1 155 ? 15.475 11.857 -19.629 1.00 75.31 155 MET A O 1
ATOM 1351 N N . ARG A 1 156 ? 16.301 12.200 -17.575 1.00 73.50 156 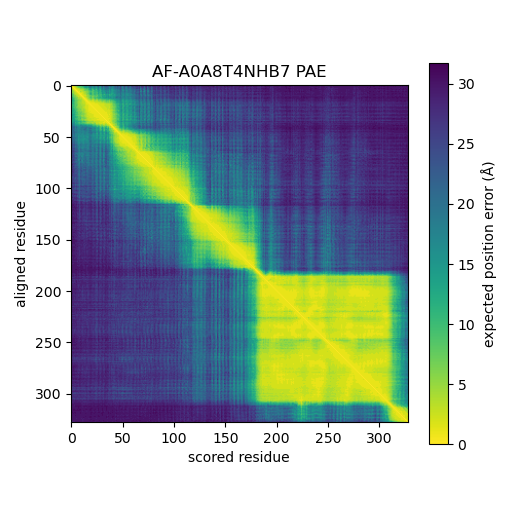ARG A N 1
ATOM 1352 C CA . ARG A 1 156 ? 15.129 11.629 -16.905 1.00 73.50 156 ARG A CA 1
ATOM 1353 C C . ARG A 1 156 ? 13.897 12.520 -17.083 1.00 73.50 156 ARG A C 1
ATOM 1355 O O . ARG A 1 156 ? 12.817 11.993 -17.336 1.00 73.50 156 ARG A O 1
ATOM 1362 N N . ARG A 1 157 ? 14.059 13.839 -16.937 1.00 73.56 157 ARG A N 1
ATOM 1363 C CA . ARG A 1 157 ? 12.978 14.821 -17.111 1.00 73.56 157 ARG A CA 1
ATOM 1364 C C . ARG A 1 157 ? 12.556 14.915 -18.573 1.00 73.56 157 ARG A C 1
ATOM 1366 O O . ARG A 1 157 ? 11.368 14.858 -18.843 1.00 73.56 157 ARG A O 1
ATOM 1373 N N . GLU A 1 158 ? 13.507 14.957 -19.500 1.00 76.50 158 GLU A N 1
ATOM 1374 C CA . GLU A 1 158 ? 13.251 14.991 -20.947 1.00 76.50 158 GLU A CA 1
ATOM 1375 C C . GLU A 1 158 ? 12.488 13.750 -21.416 1.00 76.50 158 GLU A C 1
ATOM 1377 O O . GLU A 1 158 ? 11.471 13.865 -22.094 1.00 76.50 158 GLU A O 1
ATOM 1382 N N . ARG A 1 159 ? 12.905 12.548 -20.990 1.00 74.25 159 ARG A N 1
ATOM 1383 C CA . ARG A 1 159 ? 12.158 11.315 -21.286 1.00 74.25 159 ARG A CA 1
ATOM 1384 C C . ARG A 1 159 ? 10.746 11.335 -20.719 1.00 74.25 159 ARG A C 1
ATOM 1386 O O . ARG A 1 159 ? 9.834 10.850 -21.380 1.00 74.25 159 ARG A O 1
ATOM 1393 N N . GLN A 1 160 ? 10.578 11.854 -19.503 1.00 74.25 160 GLN A N 1
ATOM 1394 C CA . GLN A 1 160 ? 9.259 11.983 -18.894 1.00 74.25 160 GLN A CA 1
ATOM 1395 C C . GLN A 1 160 ? 8.391 12.969 -19.681 1.00 74.25 160 GLN A C 1
ATOM 1397 O O . GLN A 1 160 ? 7.266 12.625 -20.003 1.00 74.25 160 GLN A O 1
ATOM 1402 N N . ALA A 1 161 ? 8.928 14.126 -20.071 1.00 75.25 161 ALA A N 1
ATOM 1403 C CA . ALA A 1 161 ? 8.211 15.130 -20.853 1.00 75.25 161 ALA A CA 1
ATOM 1404 C C . ALA A 1 161 ? 7.787 14.602 -22.233 1.00 75.25 161 ALA A C 1
ATOM 1406 O O . ALA A 1 161 ? 6.649 14.804 -22.644 1.00 75.25 161 ALA A O 1
ATOM 1407 N N . VAL A 1 162 ? 8.664 13.865 -22.924 1.00 75.31 162 VAL A N 1
ATOM 1408 C CA . VAL A 1 162 ? 8.324 13.205 -24.197 1.00 75.31 162 VAL A CA 1
ATOM 1409 C C . VAL A 1 162 ? 7.223 12.164 -23.996 1.00 75.31 162 VAL A C 1
ATOM 1411 O O . VAL A 1 162 ? 6.290 12.102 -24.792 1.00 75.31 162 VAL A O 1
ATOM 1414 N N . ALA A 1 163 ? 7.297 11.366 -22.925 1.00 73.56 163 ALA A N 1
ATOM 1415 C CA . ALA A 1 163 ? 6.242 10.415 -22.594 1.00 73.56 163 ALA A CA 1
ATOM 1416 C C . ALA A 1 163 ? 4.919 11.131 -22.274 1.00 73.56 163 ALA A C 1
ATOM 1418 O O . ALA A 1 163 ? 3.875 10.728 -22.774 1.00 73.56 163 ALA A O 1
ATOM 1419 N N . ASP A 1 164 ? 4.950 12.207 -21.490 1.00 72.88 164 ASP A N 1
ATOM 1420 C CA . ASP A 1 164 ? 3.764 12.983 -21.130 1.00 72.88 164 ASP A CA 1
ATOM 1421 C C . ASP A 1 164 ? 3.112 13.613 -22.371 1.00 72.88 164 ASP A C 1
ATOM 1423 O O . ASP A 1 164 ? 1.898 13.510 -22.530 1.00 72.88 164 ASP A O 1
ATOM 1427 N N . LEU A 1 165 ? 3.907 14.173 -23.292 1.00 79.38 165 LEU A N 1
ATOM 1428 C CA . LEU A 1 165 ? 3.432 14.713 -24.572 1.00 79.38 165 LEU A CA 1
ATOM 1429 C C . LEU A 1 165 ? 2.820 13.623 -25.462 1.00 79.38 165 LEU A C 1
ATOM 1431 O O . LEU A 1 165 ? 1.744 13.803 -26.039 1.00 79.38 165 LEU A O 1
ATOM 1435 N N . TYR A 1 166 ? 3.480 12.467 -25.540 1.00 77.00 166 TYR A N 1
ATOM 1436 C CA . TYR A 1 166 ? 2.969 11.312 -26.270 1.00 77.00 166 TYR A CA 1
ATOM 1437 C C . TYR A 1 166 ? 1.610 10.868 -25.716 1.00 77.00 166 TYR A C 1
ATOM 1439 O O . TYR A 1 166 ? 0.641 10.739 -26.455 1.00 77.00 166 TYR A O 1
ATOM 1447 N N . TYR A 1 167 ? 1.495 10.713 -24.399 1.00 76.00 167 TYR A N 1
ATOM 1448 C CA . TYR A 1 167 ? 0.261 10.268 -23.756 1.00 76.00 167 TYR A CA 1
ATOM 1449 C C . TYR A 1 167 ? -0.833 11.339 -23.672 1.00 76.00 167 TYR A C 1
ATOM 1451 O O . TYR A 1 167 ? -1.999 10.987 -23.489 1.00 76.00 167 TYR A O 1
ATOM 1459 N N . ALA A 1 168 ? -0.490 12.623 -23.796 1.00 69.44 168 ALA A N 1
ATOM 1460 C CA . ALA A 1 168 ? -1.460 13.701 -23.972 1.00 69.44 168 ALA A CA 1
ATOM 1461 C C . ALA A 1 168 ? -2.120 13.635 -25.356 1.00 69.44 168 ALA A C 1
ATOM 1463 O O . ALA A 1 168 ? -3.322 13.848 -25.475 1.00 69.44 168 ALA A O 1
ATOM 1464 N N . THR A 1 169 ? -1.343 13.281 -26.382 1.00 75.62 169 THR A N 1
ATOM 1465 C CA . THR A 1 169 ? -1.819 13.136 -27.768 1.00 75.62 169 THR A CA 1
ATOM 1466 C C . THR A 1 169 ? -2.389 11.744 -28.076 1.00 75.62 169 THR A C 1
ATOM 1468 O O . THR A 1 169 ? -3.124 11.592 -29.044 1.00 75.62 169 THR A O 1
ATOM 1471 N N . HIS A 1 170 ? -2.111 10.741 -27.232 1.00 79.12 170 HIS A N 1
ATOM 1472 C CA . HIS A 1 170 ? -2.591 9.357 -27.361 1.00 79.12 170 HIS A CA 1
ATOM 1473 C C . HIS A 1 170 ? -3.283 8.891 -26.061 1.00 79.12 170 HIS A C 1
ATOM 1475 O O . HIS A 1 170 ? -2.781 8.006 -25.352 1.00 79.12 170 HIS A O 1
ATOM 1481 N N . PRO A 1 171 ? -4.438 9.486 -25.700 1.00 70.62 171 PRO A N 1
ATOM 1482 C CA . PRO A 1 171 ? -5.119 9.207 -24.435 1.00 70.62 171 PRO A CA 1
ATOM 1483 C C . PRO A 1 171 ? -5.581 7.747 -24.307 1.00 70.62 171 PRO A C 1
ATOM 1485 O O . PRO A 1 171 ? -5.572 7.201 -23.200 1.00 70.62 171 PRO A O 1
ATOM 1488 N N . ASP A 1 172 ? -5.916 7.087 -25.417 1.00 70.81 172 ASP A N 1
ATOM 1489 C CA . ASP A 1 172 ? -6.301 5.672 -25.425 1.00 70.81 172 ASP A CA 1
ATOM 1490 C C . ASP A 1 172 ? -5.120 4.744 -25.151 1.00 70.81 172 ASP A C 1
ATOM 1492 O O . ASP A 1 172 ? -5.266 3.773 -24.413 1.00 70.81 172 ASP A O 1
ATOM 1496 N N . GLU A 1 173 ? -3.919 5.070 -25.633 1.00 69.62 173 GLU A N 1
ATOM 1497 C CA . GLU A 1 173 ? -2.709 4.323 -25.282 1.00 69.62 173 GLU A CA 1
ATOM 1498 C C . GLU A 1 173 ? -2.302 4.564 -23.835 1.00 69.62 173 GLU A C 1
ATOM 1500 O O . GLU A 1 173 ? -1.921 3.628 -23.133 1.00 69.62 173 GLU A O 1
ATOM 1505 N N . ARG A 1 174 ? -2.466 5.797 -23.339 1.00 69.88 174 ARG A N 1
ATOM 1506 C CA . ARG A 1 174 ? -2.322 6.087 -21.909 1.00 69.88 174 ARG A CA 1
ATOM 1507 C C . ARG A 1 174 ? -3.300 5.241 -21.094 1.00 69.88 174 ARG A C 1
ATOM 1509 O O . ARG A 1 174 ? -2.926 4.698 -20.056 1.00 69.88 174 ARG A O 1
ATOM 1516 N N . ARG A 1 175 ? -4.542 5.083 -21.562 1.00 61.38 175 ARG A N 1
ATOM 1517 C CA . ARG A 1 175 ? -5.558 4.221 -20.944 1.00 61.38 175 ARG A CA 1
ATOM 1518 C C . ARG A 1 175 ? -5.244 2.727 -21.123 1.00 61.38 175 ARG A C 1
ATOM 1520 O O . ARG A 1 175 ? -5.527 1.945 -20.227 1.00 61.38 175 ARG A O 1
ATOM 1527 N N . HIS A 1 176 ? -4.601 2.308 -22.203 1.00 66.12 176 HIS A N 1
ATOM 1528 C CA . HIS A 1 176 ? -4.183 0.922 -22.400 1.00 66.12 176 HIS A CA 1
ATOM 1529 C C . HIS A 1 176 ? -2.994 0.550 -21.496 1.00 66.12 176 HIS A C 1
ATOM 1531 O O . HIS A 1 176 ? -3.034 -0.462 -20.801 1.00 66.12 176 HIS A O 1
ATOM 1537 N N . PHE A 1 177 ? -1.966 1.402 -21.437 1.00 61.19 177 PHE A N 1
ATOM 1538 C CA . PHE A 1 177 ? -0.740 1.167 -20.667 1.00 61.19 177 PHE A CA 1
ATOM 1539 C C . PHE A 1 177 ? -0.866 1.506 -19.175 1.00 61.19 177 PHE A C 1
ATOM 1541 O O . PHE A 1 177 ? -0.373 0.750 -18.339 1.00 61.19 177 PHE A O 1
ATOM 1548 N N . PHE A 1 178 ? -1.524 2.616 -18.818 1.00 59.72 178 PHE A N 1
ATOM 1549 C CA . PHE A 1 178 ? -1.735 3.038 -17.420 1.00 59.72 178 PHE A CA 1
ATOM 1550 C C . PHE A 1 178 ? -3.183 2.900 -16.944 1.00 59.72 178 PHE A C 1
ATOM 1552 O O . PHE A 1 178 ? -3.436 2.873 -15.739 1.00 59.72 178 PHE A O 1
ATOM 1559 N N . GLY A 1 179 ? -4.147 2.865 -17.865 1.00 46.94 179 GLY A N 1
ATOM 1560 C CA . GLY A 1 179 ? -5.576 2.742 -17.551 1.00 46.94 179 GLY A CA 1
ATOM 1561 C C . GLY A 1 179 ? -6.064 1.303 -17.377 1.00 46.94 179 GLY A C 1
ATOM 1562 O O . GLY A 1 179 ? -7.161 1.126 -16.843 1.00 46.94 179 GLY A O 1
ATOM 1563 N N . TYR A 1 180 ? -5.218 0.286 -17.603 1.00 47.12 180 TYR A N 1
ATOM 1564 C CA . TYR A 1 180 ? -5.200 -0.836 -16.666 1.00 47.12 180 TYR A CA 1
ATOM 1565 C C . TYR A 1 180 ? -4.774 -0.258 -15.314 1.00 47.12 180 TYR A C 1
ATOM 1567 O O . TYR A 1 180 ? -3.623 -0.363 -14.891 1.00 47.12 180 TYR A O 1
ATOM 1575 N N . LYS A 1 181 ? -5.734 0.343 -14.594 1.00 48.84 181 LYS A N 1
ATOM 1576 C CA . LYS A 1 181 ? -5.718 0.309 -13.137 1.00 48.84 181 LYS A CA 1
ATOM 1577 C C . LYS A 1 181 ? -5.507 -1.166 -12.851 1.00 48.84 181 LYS A C 1
ATOM 1579 O O . LYS A 1 181 ? -6.460 -1.923 -13.026 1.00 48.84 181 LYS A O 1
ATOM 1584 N N . ALA A 1 182 ? -4.274 -1.589 -12.542 1.00 48.78 182 ALA A N 1
ATOM 1585 C CA . ALA A 1 182 ? -4.005 -2.947 -12.089 1.00 48.78 182 ALA A CA 1
ATOM 1586 C C . ALA A 1 182 ? -5.139 -3.236 -11.119 1.00 48.78 182 ALA A C 1
ATOM 1588 O O . ALA A 1 182 ? -5.273 -2.435 -10.186 1.00 48.78 182 ALA A O 1
ATOM 1589 N N . LYS A 1 183 ? -6.046 -4.183 -11.454 1.00 51.12 183 LYS A N 1
ATOM 1590 C CA . LYS A 1 183 ? -7.278 -4.423 -10.683 1.00 51.12 183 LYS A CA 1
ATOM 1591 C C . LYS A 1 183 ? -6.816 -4.379 -9.245 1.00 51.12 183 LYS A C 1
ATOM 1593 O O . LYS A 1 183 ? -6.014 -5.239 -8.890 1.00 51.12 183 LYS A O 1
ATOM 1598 N N . LYS A 1 184 ? -7.150 -3.307 -8.502 1.00 58.94 184 LYS A N 1
ATOM 1599 C CA . LYS A 1 184 ? -6.555 -3.094 -7.176 1.00 58.94 184 LYS A CA 1
ATOM 1600 C C . LYS A 1 184 ? -6.912 -4.365 -6.449 1.00 58.94 184 LYS A C 1
ATOM 1602 O O . LYS A 1 184 ? -8.110 -4.600 -6.313 1.00 58.94 184 LYS A O 1
ATOM 1607 N N . THR A 1 185 ? -5.933 -5.219 -6.158 1.00 71.88 185 THR A N 1
ATOM 1608 C CA . THR A 1 185 ? -6.225 -6.567 -5.688 1.00 71.88 185 THR A CA 1
ATOM 1609 C C . THR A 1 185 ? -7.002 -6.383 -4.401 1.00 71.88 185 THR A C 1
ATOM 1611 O O . THR A 1 185 ? -6.440 -5.936 -3.404 1.00 71.88 185 THR A O 1
ATOM 1614 N N . ARG A 1 186 ? -8.319 -6.586 -4.471 1.00 88.56 186 ARG A N 1
ATOM 1615 C CA . ARG A 1 186 ? -9.188 -6.501 -3.312 1.00 88.56 186 ARG A CA 1
ATOM 1616 C C . ARG A 1 186 ? -9.193 -7.884 -2.710 1.00 88.56 186 ARG A C 1
ATOM 1618 O O . ARG A 1 186 ? -9.461 -8.859 -3.410 1.00 88.56 186 ARG A O 1
ATOM 1625 N N . TYR A 1 187 ? -8.867 -7.962 -1.436 1.00 92.62 187 TYR A N 1
ATOM 1626 C CA . TYR A 1 187 ? -8.937 -9.204 -0.695 1.00 92.62 187 TYR A CA 1
ATOM 1627 C C . TYR A 1 187 ? -10.274 -9.223 0.036 1.00 92.62 187 TYR A C 1
ATOM 1629 O O . TYR A 1 187 ? -10.594 -8.275 0.750 1.00 92.62 187 TYR A O 1
ATOM 1637 N N . LYS A 1 188 ? -11.069 -10.270 -0.189 1.00 95.50 188 LYS A N 1
ATOM 1638 C CA . LYS A 1 188 ? -12.307 -10.507 0.559 1.00 95.50 188 LYS A CA 1
ATOM 1639 C C . LYS A 1 188 ? -11.948 -11.025 1.955 1.00 95.50 188 LYS A C 1
ATOM 1641 O O . LYS A 1 188 ? -11.082 -11.896 2.067 1.00 95.50 188 LYS A O 1
ATOM 1646 N N . THR A 1 189 ? -12.606 -10.493 2.977 1.00 95.62 189 THR A N 1
ATOM 1647 C CA . THR A 1 189 ? -12.552 -10.934 4.378 1.00 95.62 189 THR A CA 1
ATOM 1648 C C . THR A 1 189 ? -13.984 -11.083 4.899 1.00 95.62 189 THR A C 1
ATOM 1650 O O . THR A 1 189 ? -14.936 -10.694 4.217 1.00 95.62 189 THR A O 1
ATOM 1653 N N . ALA A 1 190 ? -14.161 -11.633 6.100 1.00 93.19 190 ALA A N 1
ATOM 1654 C CA . ALA A 1 190 ? -15.481 -11.685 6.735 1.00 93.19 190 ALA A CA 1
ATOM 1655 C C . ALA A 1 190 ? -16.019 -10.290 7.117 1.00 93.19 190 ALA A C 1
ATOM 1657 O O . ALA A 1 190 ? -17.224 -10.111 7.237 1.00 93.19 190 ALA A O 1
ATOM 1658 N N . LEU A 1 191 ? -15.130 -9.301 7.280 1.00 92.12 191 LEU A N 1
ATOM 1659 C CA . LEU A 1 191 ? -15.463 -7.934 7.696 1.00 92.12 191 LEU A CA 1
ATOM 1660 C C . LEU A 1 191 ? -15.555 -6.944 6.518 1.00 92.12 191 LEU A C 1
ATOM 1662 O O . LEU A 1 191 ? -15.893 -5.784 6.727 1.00 92.12 191 LEU A O 1
ATOM 1666 N N . GLY A 1 192 ? -15.251 -7.367 5.283 1.00 93.44 192 GLY A N 1
ATOM 1667 C CA . GLY A 1 192 ? -15.369 -6.520 4.092 1.00 93.44 192 GLY A CA 1
ATOM 1668 C C . GLY A 1 192 ? -14.349 -6.818 2.989 1.00 93.44 192 GLY A C 1
ATOM 1669 O O . GLY A 1 192 ? -13.876 -7.941 2.815 1.00 93.44 192 GLY A O 1
ATOM 1670 N N . TYR A 1 193 ? -14.018 -5.791 2.201 1.00 94.44 193 TYR A N 1
ATOM 1671 C CA . TYR A 1 193 ? -12.995 -5.859 1.154 1.00 94.44 193 TYR A CA 1
ATOM 1672 C C . TYR A 1 193 ? -11.850 -4.902 1.459 1.00 94.44 193 TYR A C 1
ATOM 1674 O O . TYR A 1 193 ? -12.068 -3.700 1.588 1.00 94.44 193 TYR A O 1
ATOM 1682 N N . VAL A 1 194 ? -10.621 -5.413 1.445 1.00 94.38 194 VAL A N 1
ATOM 1683 C CA . VAL A 1 194 ? -9.419 -4.630 1.776 1.00 94.38 194 VAL A CA 1
ATOM 1684 C C . VAL A 1 194 ? -8.435 -4.536 0.624 1.00 94.38 194 VAL A C 1
ATOM 1686 O O . VAL A 1 194 ? -8.499 -5.308 -0.336 1.00 94.38 194 VAL A O 1
ATOM 1689 N N . LYS A 1 195 ? -7.512 -3.572 0.697 1.00 90.12 195 LYS A N 1
ATOM 1690 C CA . LYS A 1 195 ? -6.589 -3.235 -0.402 1.00 90.12 195 LYS A CA 1
ATOM 1691 C C . LYS A 1 195 ? -5.202 -3.854 -0.2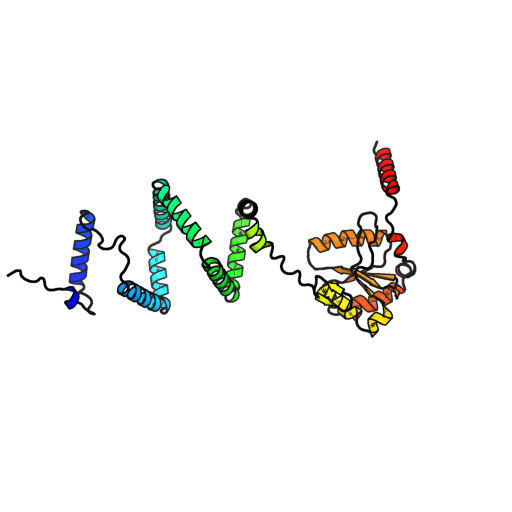25 1.00 90.12 195 LYS A C 1
ATOM 1693 O O . LYS A 1 195 ? -4.426 -3.874 -1.182 1.00 90.12 195 LYS A O 1
ATOM 1698 N N . SER A 1 196 ? -4.874 -4.351 0.965 1.00 91.69 196 SER A N 1
ATOM 1699 C CA . SER A 1 196 ? -3.565 -4.922 1.276 1.00 91.69 196 SER A CA 1
ATOM 1700 C C . SER A 1 196 ? -3.654 -6.304 1.926 1.00 91.69 196 SER A C 1
ATOM 1702 O O . SER A 1 196 ? -4.627 -6.655 2.590 1.00 91.69 196 SER A O 1
ATOM 1704 N N . ARG A 1 197 ? -2.591 -7.103 1.757 1.00 93.31 197 ARG A N 1
ATOM 1705 C CA . ARG A 1 197 ? -2.463 -8.418 2.411 1.00 93.31 197 ARG A CA 1
ATOM 1706 C C . ARG A 1 197 ? -2.364 -8.312 3.934 1.00 93.31 197 ARG A C 1
ATOM 1708 O O . ARG A 1 197 ? -2.752 -9.242 4.625 1.00 93.31 197 ARG A O 1
ATOM 1715 N N . ILE A 1 198 ? -1.843 -7.192 4.432 1.00 94.75 198 ILE A N 1
ATOM 1716 C CA . ILE A 1 198 ? -1.666 -6.930 5.863 1.00 94.75 198 ILE A CA 1
ATOM 1717 C C . ILE A 1 198 ? -3.034 -6.678 6.497 1.00 94.75 198 ILE A C 1
ATOM 1719 O O . ILE A 1 198 ? -3.375 -7.346 7.466 1.00 94.75 198 ILE A O 1
ATOM 1723 N N . GLU A 1 199 ? -3.851 -5.801 5.897 1.00 95.81 199 GLU A N 1
ATOM 1724 C CA . GLU A 1 199 ? -5.247 -5.610 6.315 1.00 95.81 199 GLU A CA 1
ATOM 1725 C C . GLU A 1 199 ? -6.012 -6.931 6.283 1.00 95.81 199 GLU A C 1
ATOM 1727 O O . GLU A 1 199 ? -6.733 -7.242 7.225 1.00 95.81 199 GLU A O 1
ATOM 1732 N N . LYS A 1 200 ? -5.806 -7.743 5.234 1.00 96.75 200 LYS A N 1
ATOM 1733 C CA . LYS A 1 200 ? -6.443 -9.059 5.128 1.00 96.75 200 LYS A CA 1
ATOM 1734 C C . LYS A 1 200 ? -6.076 -9.943 6.319 1.00 96.75 200 LYS A C 1
ATOM 1736 O O . LYS A 1 200 ? -6.968 -10.464 6.969 1.00 96.75 200 LYS A O 1
ATOM 1741 N N . ALA A 1 201 ? -4.785 -10.075 6.627 1.00 97.19 201 ALA A N 1
ATOM 1742 C CA . ALA A 1 201 ? -4.315 -10.903 7.736 1.00 97.19 201 ALA A CA 1
ATOM 1743 C C . ALA A 1 201 ? -4.883 -10.446 9.091 1.00 97.19 201 ALA A C 1
ATOM 1745 O O . ALA A 1 201 ? -5.300 -11.279 9.893 1.00 97.19 201 ALA A O 1
ATOM 1746 N N . VAL A 1 202 ? -4.940 -9.131 9.328 1.00 98.00 202 VAL A N 1
ATOM 1747 C CA . VAL A 1 202 ? -5.505 -8.558 10.559 1.00 98.00 202 VAL A CA 1
ATOM 1748 C C . VAL A 1 202 ? -7.010 -8.809 10.651 1.00 98.00 202 VAL A C 1
ATOM 1750 O O . VAL A 1 202 ? -7.475 -9.295 11.679 1.00 98.00 202 VAL A O 1
ATOM 1753 N N . LEU A 1 203 ? -7.774 -8.524 9.593 1.00 98.00 203 LEU A N 1
ATOM 1754 C CA . LEU A 1 203 ? -9.224 -8.733 9.603 1.00 98.00 203 LEU A CA 1
ATOM 1755 C C . LEU A 1 203 ? -9.603 -10.214 9.659 1.00 98.00 203 LEU A C 1
ATOM 1757 O O . LEU A 1 203 ? -10.543 -10.556 10.368 1.00 98.00 203 LEU A O 1
ATOM 1761 N N . ASP A 1 204 ? -8.874 -11.092 8.967 1.00 98.06 204 ASP A N 1
ATOM 1762 C CA . ASP A 1 204 ? -9.089 -12.539 9.054 1.00 98.06 204 ASP A CA 1
ATOM 1763 C C . ASP A 1 204 ? -8.874 -13.024 10.496 1.00 98.06 204 ASP A C 1
ATOM 1765 O O . ASP A 1 204 ? -9.699 -13.761 11.031 1.00 98.06 204 ASP A O 1
ATOM 1769 N N . TYR A 1 205 ? -7.809 -12.562 11.162 1.00 98.31 205 TYR A N 1
ATOM 1770 C CA . TYR A 1 205 ? -7.556 -12.880 12.569 1.00 98.31 205 TYR A CA 1
ATOM 1771 C C . TYR A 1 205 ? -8.670 -12.370 13.493 1.00 98.31 205 TYR A C 1
ATOM 1773 O O . TYR A 1 205 ? -9.150 -13.109 14.349 1.00 98.31 205 TYR A O 1
ATOM 1781 N N . LEU A 1 206 ? -9.106 -11.125 13.297 1.00 98.19 206 LEU A N 1
ATOM 1782 C CA . LEU A 1 206 ? -10.184 -10.503 14.068 1.00 98.19 206 LEU A CA 1
ATOM 1783 C C . LEU A 1 206 ? -11.556 -11.143 13.826 1.00 98.19 206 LEU A C 1
ATOM 1785 O O . LEU A 1 206 ? -12.425 -11.063 14.691 1.00 98.19 206 LEU A O 1
ATOM 1789 N N . SER A 1 207 ? -11.750 -11.775 12.669 1.00 97.81 207 SER A N 1
ATOM 1790 C CA . SER A 1 207 ? -12.992 -12.465 12.315 1.00 97.81 207 SER A CA 1
ATOM 1791 C C . SER A 1 207 ? -13.136 -13.861 12.916 1.00 97.81 207 SER A C 1
ATOM 1793 O O . SER A 1 207 ? -14.210 -14.452 12.815 1.00 97.81 207 SER A O 1
ATOM 1795 N N . LYS A 1 208 ? -12.083 -14.397 13.545 1.00 98.06 208 LYS A N 1
ATOM 1796 C CA . LYS A 1 208 ? -12.165 -15.679 14.250 1.00 98.06 208 LYS A CA 1
ATOM 1797 C C . LYS A 1 208 ? -13.233 -15.597 15.350 1.00 98.06 208 LYS A C 1
ATOM 1799 O O . LYS A 1 208 ? -13.190 -14.627 16.111 1.00 98.06 208 LYS A O 1
ATOM 1804 N N . PRO A 1 209 ? -14.167 -16.558 15.467 1.00 97.94 209 PRO A N 1
ATOM 1805 C CA . PRO A 1 209 ? -15.300 -16.459 16.392 1.00 97.94 209 PRO A CA 1
ATOM 1806 C C . PRO A 1 209 ? -14.905 -16.134 17.840 1.00 97.94 209 PRO A C 1
ATOM 1808 O O . PRO A 1 209 ? -15.516 -15.275 18.480 1.00 97.94 209 PRO A O 1
ATOM 1811 N N . GLU A 1 210 ? -13.844 -16.768 18.336 1.00 97.12 210 GLU A N 1
ATOM 1812 C CA . GLU A 1 210 ? -13.306 -16.575 19.680 1.00 97.12 210 GLU A CA 1
ATOM 1813 C C . GLU A 1 210 ? -12.753 -15.160 19.898 1.00 97.12 210 GLU A C 1
ATOM 1815 O O . GLU A 1 210 ? -12.921 -14.592 20.974 1.00 97.12 210 GLU A O 1
ATOM 1820 N N . ILE A 1 211 ? -12.171 -14.546 18.866 1.00 97.69 211 ILE A N 1
ATOM 1821 C CA . ILE A 1 211 ? -11.636 -13.180 18.917 1.00 97.69 211 ILE A CA 1
ATOM 1822 C C . ILE A 1 211 ? -12.754 -12.155 18.723 1.00 97.69 211 ILE A C 1
ATOM 1824 O O . ILE A 1 211 ? -12.853 -11.187 19.482 1.00 97.69 211 ILE A O 1
ATOM 1828 N N . TYR A 1 212 ? -13.625 -12.382 17.739 1.00 97.62 212 TYR A N 1
ATOM 1829 C CA . TYR A 1 212 ? -14.737 -11.500 17.401 1.00 97.62 212 TYR A CA 1
ATOM 1830 C C . TYR A 1 212 ? -15.656 -11.288 18.607 1.00 97.62 212 TYR A C 1
ATOM 1832 O O . TYR A 1 212 ? -15.991 -10.152 18.943 1.00 97.62 212 TYR A O 1
ATOM 1840 N N . LYS A 1 213 ? -15.988 -12.368 19.330 1.00 96.75 213 LYS A N 1
ATOM 1841 C CA . LYS A 1 213 ? -16.816 -12.307 20.543 1.00 96.75 213 LYS A CA 1
ATOM 1842 C C . LYS A 1 213 ? -16.196 -11.429 21.634 1.00 96.75 213 LYS A C 1
ATOM 1844 O O . LYS A 1 213 ? -16.937 -10.770 22.366 1.00 96.75 213 LYS A O 1
ATOM 1849 N N . ILE A 1 214 ? -14.869 -11.406 21.755 1.00 95.19 214 ILE A N 1
ATOM 1850 C CA . ILE A 1 214 ? -14.154 -10.640 22.786 1.00 95.19 214 ILE A CA 1
ATOM 1851 C C . ILE A 1 214 ? -14.027 -9.167 22.387 1.00 95.19 214 ILE A C 1
ATOM 1853 O O . ILE A 1 214 ? -14.226 -8.291 23.226 1.00 95.19 214 ILE A O 1
ATOM 1857 N N . LEU A 1 215 ? -13.708 -8.886 21.121 1.00 96.44 215 LEU A N 1
ATOM 1858 C CA . LEU A 1 215 ? -13.288 -7.549 20.695 1.00 96.44 215 LEU A CA 1
ATOM 1859 C C . LEU A 1 215 ? -14.377 -6.731 19.987 1.00 96.44 215 LEU A C 1
ATOM 1861 O O . LEU A 1 215 ? -14.332 -5.502 20.058 1.00 96.44 215 LEU A O 1
ATOM 1865 N N . LEU A 1 216 ? -15.343 -7.393 19.340 1.00 97.06 216 LEU A N 1
ATOM 1866 C CA . LEU A 1 216 ? -16.375 -6.794 18.482 1.00 97.06 216 LEU A CA 1
ATOM 1867 C C . LEU A 1 216 ? -15.786 -5.765 17.484 1.00 97.06 216 LEU A C 1
ATOM 1869 O O . LEU A 1 216 ? -15.994 -4.560 17.641 1.00 97.06 216 LEU A O 1
ATOM 1873 N N . PRO A 1 217 ? -14.965 -6.222 16.518 1.00 97.94 217 PRO A N 1
ATOM 1874 C CA . PRO A 1 217 ? -14.270 -5.354 15.573 1.00 97.94 217 PRO A CA 1
ATOM 1875 C C . PRO A 1 217 ? -15.205 -4.791 14.489 1.00 97.94 217 PRO A C 1
ATOM 1877 O O . PRO A 1 217 ? -15.981 -5.529 13.883 1.00 97.94 217 PRO A O 1
ATOM 1880 N N . GLU A 1 218 ? -15.044 -3.506 14.175 1.00 97.38 218 GLU A N 1
ATOM 1881 C CA . GLU A 1 218 ? -15.722 -2.803 13.077 1.00 97.38 218 GLU A CA 1
ATOM 1882 C C . GLU A 1 218 ? -14.676 -2.213 12.110 1.00 97.38 218 GLU A C 1
ATOM 1884 O O . GLU A 1 218 ? -13.745 -1.538 12.556 1.00 97.38 218 GLU A O 1
ATOM 1889 N N . TYR A 1 219 ? -14.792 -2.473 10.801 1.00 97.50 219 TYR A N 1
ATOM 1890 C CA . TYR A 1 219 ? -13.843 -2.004 9.772 1.00 97.50 219 TYR A CA 1
ATOM 1891 C C . TYR A 1 219 ? -14.284 -0.663 9.169 1.00 97.50 219 TYR A C 1
ATOM 1893 O O . TYR A 1 219 ? -15.437 -0.534 8.769 1.00 97.50 219 TYR A O 1
ATOM 1901 N N . GLU A 1 220 ? -13.368 0.312 9.094 1.00 94.56 220 GLU A N 1
ATOM 1902 C CA . GLU A 1 220 ? -13.627 1.687 8.616 1.00 94.56 220 GLU A CA 1
ATOM 1903 C C . GLU A 1 220 ? -14.941 2.319 9.162 1.00 94.56 220 GLU A C 1
ATOM 1905 O O . GLU A 1 220 ? -15.734 2.866 8.394 1.00 94.56 220 GLU A O 1
ATOM 1910 N N . PRO A 1 221 ? -15.212 2.269 10.483 1.00 95.12 221 PRO A N 1
ATOM 1911 C CA . PRO A 1 221 ? -16.562 2.481 11.021 1.00 95.12 221 PRO A CA 1
ATOM 1912 C C . PRO A 1 221 ? -17.038 3.937 11.017 1.00 95.12 221 PRO A C 1
ATOM 1914 O O . PRO A 1 221 ? -18.237 4.201 10.949 1.00 95.12 221 PRO A O 1
ATOM 1917 N N . PHE A 1 222 ? -16.124 4.903 11.135 1.00 95.94 222 PHE A N 1
ATOM 1918 C CA . PHE A 1 222 ? -16.470 6.321 11.230 1.00 95.94 222 PHE A CA 1
ATOM 1919 C C . PHE A 1 222 ? -15.303 7.238 10.868 1.00 95.94 222 PHE A C 1
ATOM 1921 O O . PHE A 1 222 ? -14.141 6.842 10.866 1.00 95.94 222 PHE A O 1
ATOM 1928 N N . THR A 1 223 ? -15.611 8.508 10.600 1.00 95.75 223 THR A N 1
ATOM 1929 C CA . THR A 1 223 ? -14.602 9.564 10.436 1.00 95.75 223 THR A CA 1
ATOM 1930 C C . THR A 1 223 ? -14.378 10.286 11.760 1.00 95.75 223 THR A C 1
ATOM 1932 O O . THR A 1 223 ? -15.334 10.712 12.402 1.00 95.75 223 THR A O 1
ATOM 1935 N N . LEU A 1 224 ? -13.116 10.466 12.149 1.00 95.81 224 LEU A N 1
ATOM 1936 C CA . LEU A 1 224 ? -12.730 11.308 13.278 1.00 95.81 224 LEU A CA 1
ATOM 1937 C C . LEU A 1 224 ? -12.375 12.711 12.781 1.00 95.81 224 LEU A C 1
ATOM 1939 O O . LEU A 1 224 ? -11.516 12.860 11.917 1.00 95.81 224 LEU A O 1
ATOM 1943 N N . TYR A 1 225 ? -12.978 13.746 13.351 1.00 94.62 225 TYR A N 1
ATOM 1944 C CA . TYR A 1 225 ? -12.697 15.148 13.053 1.00 94.62 225 TYR A CA 1
ATOM 1945 C C . TYR A 1 225 ? -11.665 15.698 14.046 1.00 94.62 225 TYR A C 1
ATOM 1947 O O . TYR A 1 225 ? -12.001 16.268 15.085 1.00 94.62 225 TYR A O 1
ATOM 1955 N N . LEU A 1 226 ? -10.380 15.501 13.737 1.00 92.81 226 LEU A N 1
ATOM 1956 C CA . LEU A 1 226 ? -9.262 16.026 14.527 1.00 92.81 226 LEU A CA 1
ATOM 1957 C C . LEU A 1 226 ? -8.802 17.384 13.979 1.00 92.81 226 LEU A C 1
ATOM 1959 O O . LEU A 1 226 ? -9.095 17.744 12.843 1.00 92.81 226 L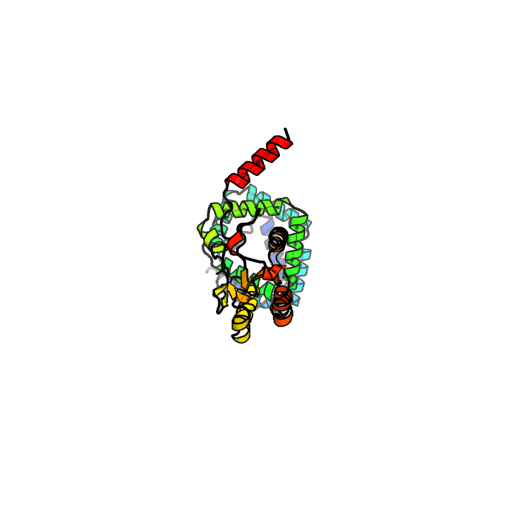EU A O 1
ATOM 1963 N N . ASP A 1 227 ? -8.024 18.126 14.773 1.00 86.31 227 ASP A N 1
ATOM 1964 C CA . ASP A 1 227 ? -7.618 19.505 14.448 1.00 86.31 227 ASP A CA 1
ATOM 1965 C C . ASP A 1 227 ? -6.929 19.657 13.074 1.00 86.31 227 ASP A C 1
ATOM 1967 O O . ASP A 1 227 ? -7.012 20.713 12.460 1.00 86.31 227 ASP A O 1
ATOM 1971 N N . ARG A 1 228 ? -6.191 18.642 12.601 1.00 88.25 228 ARG A N 1
ATOM 1972 C CA . ARG A 1 228 ? -5.368 18.728 11.372 1.00 88.25 228 ARG A CA 1
ATOM 1973 C C . ARG A 1 228 ? -5.686 17.673 10.325 1.00 88.25 228 ARG A C 1
ATOM 1975 O O . ARG A 1 228 ? -5.192 17.758 9.194 1.00 88.25 228 ARG A O 1
ATOM 1982 N N . THR A 1 229 ? -6.397 16.627 10.716 1.00 90.50 229 THR A N 1
ATOM 1983 C CA . THR A 1 229 ? -6.679 15.471 9.874 1.00 90.50 229 THR A CA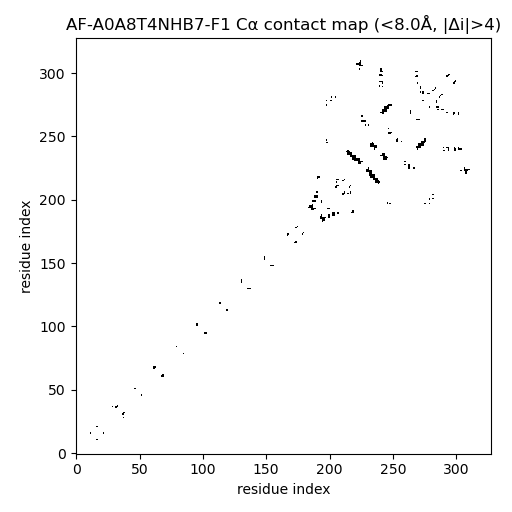 1
ATOM 1984 C C . THR A 1 229 ? -8.089 14.975 10.145 1.00 90.50 229 THR A C 1
ATOM 1986 O O . THR A 1 229 ? -8.621 15.137 11.239 1.00 90.50 229 THR A O 1
ATOM 1989 N N . LYS A 1 230 ? -8.684 14.350 9.128 1.00 93.88 230 LYS A N 1
ATOM 1990 C CA . LYS A 1 230 ? -9.981 13.683 9.231 1.00 93.88 230 LYS A CA 1
ATOM 1991 C C . LYS A 1 230 ? -9.799 12.171 9.048 1.00 93.88 230 LYS A C 1
ATOM 1993 O O . LYS A 1 230 ? -10.152 11.657 7.986 1.00 93.88 230 LYS A O 1
ATOM 1998 N N . PRO A 1 231 ? -9.081 11.470 9.952 1.00 95.31 231 PRO A N 1
ATOM 1999 C CA . PRO A 1 231 ? -8.772 10.072 9.721 1.00 95.31 231 PRO A CA 1
ATOM 2000 C C . PRO A 1 231 ? -10.013 9.192 9.865 1.00 95.31 231 PRO A C 1
ATOM 2002 O O . PRO A 1 231 ? -10.803 9.362 10.790 1.00 95.31 231 PRO A O 1
ATOM 2005 N N . ILE A 1 232 ? -10.108 8.197 8.990 1.00 95.56 232 ILE A N 1
ATOM 2006 C CA . ILE A 1 232 ? -10.955 7.021 9.184 1.00 95.56 232 ILE A CA 1
ATOM 2007 C C . ILE A 1 232 ? -10.060 5.965 9.856 1.00 95.56 232 ILE A C 1
ATOM 2009 O O . ILE A 1 232 ? -8.972 5.701 9.324 1.00 95.56 232 ILE A O 1
ATOM 2013 N N . PRO A 1 233 ? -10.413 5.458 11.050 1.00 96.69 233 PRO A N 1
ATOM 2014 C CA . PRO A 1 233 ? -9.729 4.329 11.672 1.00 96.69 233 PRO A CA 1
ATOM 2015 C C . PRO A 1 233 ? -9.808 3.088 10.789 1.00 96.69 233 PRO A C 1
ATOM 2017 O O . PRO A 1 233 ? -10.870 2.831 10.228 1.00 96.69 233 PRO A O 1
ATOM 2020 N N . ASP A 1 234 ? -8.737 2.297 10.698 1.00 96.88 234 ASP A N 1
ATOM 2021 C CA . ASP A 1 234 ? -8.807 1.054 9.918 1.00 96.88 234 ASP A CA 1
ATOM 2022 C C . ASP A 1 234 ? -9.738 0.047 10.607 1.00 96.88 234 ASP A C 1
ATOM 2024 O O . ASP A 1 234 ? -10.615 -0.525 9.966 1.00 96.88 234 ASP A O 1
ATOM 2028 N N . VAL A 1 235 ? -9.598 -0.136 11.926 1.00 98.00 235 VAL A N 1
ATOM 2029 C CA . VAL A 1 235 ? -10.522 -0.950 12.734 1.00 98.00 235 VAL A CA 1
ATOM 2030 C C . VAL A 1 235 ? -10.800 -0.277 14.076 1.00 98.00 235 VAL A C 1
ATOM 2032 O O . VAL A 1 235 ? -9.902 0.299 14.689 1.00 98.00 235 VAL A O 1
ATOM 2035 N N . TYR A 1 236 ? -12.027 -0.400 14.576 1.00 98.38 236 TYR A N 1
ATOM 2036 C CA . TYR A 1 236 ? -12.400 -0.049 15.946 1.00 98.38 236 TYR A CA 1
ATOM 2037 C C . TYR A 1 236 ? -12.830 -1.296 16.721 1.00 98.38 236 TYR A C 1
ATOM 2039 O O . TYR A 1 236 ? -13.646 -2.081 16.249 1.00 98.38 236 TYR A O 1
ATOM 2047 N N . LEU A 1 237 ? -12.272 -1.484 17.915 1.00 98.25 237 LEU A N 1
ATOM 2048 C CA . LEU A 1 237 ? -12.639 -2.557 18.834 1.00 98.25 237 LEU A CA 1
ATOM 2049 C C . LEU A 1 237 ? -13.706 -2.038 19.801 1.00 98.25 237 LEU A C 1
ATOM 2051 O O . LEU A 1 237 ? -13.373 -1.491 20.860 1.00 98.25 237 LEU A O 1
ATOM 2055 N N . ARG A 1 238 ? -14.984 -2.195 19.437 1.00 97.31 238 ARG A N 1
ATOM 2056 C CA . ARG A 1 238 ? -16.125 -1.576 20.135 1.00 97.31 238 ARG A CA 1
ATOM 2057 C C . ARG A 1 238 ? -16.165 -1.921 21.623 1.00 97.31 238 ARG A C 1
ATOM 2059 O O . ARG A 1 238 ? -16.413 -1.044 22.442 1.00 97.31 238 ARG A O 1
ATOM 2066 N N . LYS A 1 239 ? -15.866 -3.172 21.995 1.00 97.31 239 LYS A N 1
ATOM 2067 C CA . LYS A 1 239 ? -15.890 -3.615 23.403 1.00 97.31 239 LYS A CA 1
ATOM 2068 C C . LYS A 1 239 ? -14.774 -3.027 24.262 1.00 97.31 239 LYS A C 1
ATOM 2070 O O . LYS A 1 239 ? -14.913 -2.982 25.479 1.00 97.31 239 LYS A O 1
ATOM 2075 N N . LEU A 1 240 ? -13.664 -2.620 23.648 1.00 97.62 240 LEU A N 1
ATOM 2076 C CA . LEU A 1 240 ? -12.477 -2.160 24.370 1.00 97.62 240 LEU A CA 1
ATOM 2077 C C . LEU A 1 240 ? -12.225 -0.658 24.236 1.00 97.62 240 LEU A C 1
ATOM 2079 O O . LEU A 1 240 ? -11.306 -0.159 24.880 1.00 97.62 240 LEU A O 1
ATOM 2083 N N . ASN A 1 241 ? -13.005 0.051 23.413 1.00 97.81 241 ASN A N 1
ATOM 2084 C CA . ASN A 1 241 ? -12.779 1.456 23.078 1.00 97.81 241 ASN A CA 1
ATOM 2085 C C . ASN A 1 241 ? -11.353 1.713 22.563 1.00 97.81 241 ASN A C 1
ATOM 2087 O O . ASN A 1 241 ? -10.693 2.653 22.991 1.00 97.81 241 ASN A O 1
ATOM 2091 N N . ILE A 1 242 ? -10.857 0.871 21.650 1.00 98.38 242 ILE A N 1
ATOM 2092 C CA . ILE A 1 242 ? -9.501 0.979 21.080 1.00 98.38 242 ILE A CA 1
ATOM 2093 C C . ILE A 1 242 ? -9.576 1.028 19.558 1.00 98.38 242 ILE A C 1
ATOM 2095 O O . ILE A 1 242 ? -10.331 0.280 18.943 1.00 98.38 242 ILE A O 1
ATOM 2099 N N . ILE A 1 243 ? -8.755 1.877 18.947 1.00 98.38 243 ILE A N 1
ATOM 2100 C CA . ILE A 1 243 ? -8.559 1.925 17.496 1.00 98.38 243 ILE A CA 1
ATOM 2101 C C . ILE A 1 243 ? -7.330 1.102 17.100 1.00 98.38 243 ILE A C 1
ATOM 2103 O O . ILE A 1 243 ? -6.308 1.124 17.786 1.00 98.38 243 ILE A O 1
ATOM 2107 N N . ILE A 1 244 ? -7.408 0.419 15.962 1.00 98.06 244 ILE A N 1
ATOM 2108 C CA . ILE A 1 244 ? -6.272 -0.225 15.303 1.00 98.06 244 ILE A CA 1
ATOM 2109 C C . ILE A 1 244 ? -5.965 0.513 14.001 1.00 98.06 244 ILE A C 1
ATOM 2111 O O . ILE A 1 244 ? -6.853 0.797 13.200 1.00 98.06 244 ILE A O 1
ATOM 2115 N N . GLU A 1 245 ? -4.679 0.766 13.787 1.00 97.31 245 GLU A N 1
ATOM 2116 C CA . GLU A 1 245 ? -4.118 1.364 12.581 1.00 97.31 245 GLU A CA 1
ATOM 2117 C C . GLU A 1 245 ? -3.121 0.419 11.916 1.00 97.31 245 GLU A C 1
ATOM 2119 O O . GLU A 1 245 ? -2.134 0.005 12.529 1.00 97.31 245 GLU A O 1
ATOM 2124 N N . ILE A 1 246 ? -3.352 0.099 10.648 1.00 96.12 246 ILE A N 1
ATOM 2125 C CA . ILE A 1 246 ? -2.614 -0.884 9.864 1.00 96.12 246 ILE A CA 1
ATOM 2126 C C . ILE A 1 246 ? -1.708 -0.148 8.876 1.00 96.12 246 ILE A C 1
ATOM 2128 O O . ILE A 1 246 ? -2.121 0.391 7.849 1.00 96.12 246 ILE A O 1
ATOM 2132 N N . TYR A 1 247 ? -0.411 -0.152 9.162 1.00 92.69 247 TYR A N 1
ATOM 2133 C CA . TYR A 1 247 ? 0.569 0.598 8.388 1.00 92.69 247 TYR A CA 1
ATOM 2134 C C . TYR A 1 247 ? 1.344 -0.286 7.411 1.00 92.69 247 TYR A C 1
ATOM 2136 O O . TYR A 1 247 ? 1.896 -1.323 7.770 1.00 92.69 247 TYR A O 1
ATOM 2144 N N . GLY A 1 248 ? 1.461 0.174 6.164 1.00 89.38 248 GLY A N 1
ATOM 2145 C CA . GLY A 1 248 ? 2.358 -0.415 5.166 1.00 89.38 248 GLY A CA 1
ATOM 2146 C C . GLY A 1 248 ? 3.801 0.100 5.272 1.00 89.38 248 GLY A C 1
ATOM 2147 O O . GLY A 1 248 ? 4.063 1.150 5.853 1.00 89.38 248 GLY A O 1
ATOM 2148 N N . GLY A 1 249 ? 4.745 -0.596 4.631 1.00 84.44 249 GLY A N 1
ATOM 2149 C CA . GLY A 1 249 ? 6.179 -0.249 4.644 1.00 84.44 249 GLY A CA 1
ATOM 2150 C C . GLY A 1 249 ? 6.619 0.871 3.685 1.00 84.44 249 GLY A C 1
ATOM 2151 O O . GLY A 1 249 ? 7.812 1.075 3.488 1.00 84.44 249 GLY A O 1
ATOM 2152 N N . HIS A 1 250 ? 5.697 1.585 3.033 1.00 85.75 250 HIS A N 1
ATOM 2153 C CA . HIS A 1 250 ? 6.056 2.603 2.039 1.00 85.75 250 HIS A CA 1
ATOM 2154 C C . HIS A 1 250 ? 6.409 3.956 2.706 1.00 85.75 250 HIS A C 1
ATOM 2156 O O . HIS A 1 250 ? 5.620 4.437 3.521 1.00 85.75 250 HIS A O 1
ATOM 2162 N N . PRO A 1 251 ? 7.487 4.670 2.310 1.00 84.06 251 PRO A N 1
ATOM 2163 C CA . PRO A 1 251 ? 7.909 5.923 2.963 1.00 84.06 251 PRO A CA 1
ATOM 2164 C C . PRO A 1 251 ? 6.829 7.017 3.039 1.00 84.06 251 PRO A C 1
ATOM 2166 O O . PRO A 1 251 ? 6.656 7.675 4.061 1.00 84.06 251 PRO A O 1
ATOM 2169 N N . LYS A 1 252 ? 6.024 7.186 1.980 1.00 84.06 252 LYS A N 1
ATOM 2170 C CA . LYS A 1 252 ? 4.883 8.127 2.006 1.00 84.06 252 LYS A CA 1
ATOM 2171 C C . LYS A 1 252 ? 3.787 7.724 3.005 1.00 84.06 252 LYS A C 1
ATOM 2173 O O . LYS A 1 252 ? 3.117 8.596 3.551 1.00 84.06 252 LYS A O 1
ATOM 2178 N N . ALA A 1 253 ? 3.588 6.424 3.239 1.00 82.25 253 ALA A N 1
ATOM 2179 C CA . ALA A 1 253 ? 2.650 5.947 4.254 1.00 82.25 253 ALA A CA 1
ATOM 2180 C C . ALA A 1 253 ? 3.189 6.241 5.662 1.00 82.25 253 ALA A C 1
ATOM 2182 O O . ALA A 1 253 ? 2.427 6.669 6.524 1.00 82.25 253 ALA A O 1
ATOM 2183 N N . TRP A 1 254 ? 4.508 6.135 5.858 1.00 84.75 254 TRP A N 1
ATOM 2184 C CA . TRP A 1 254 ? 5.172 6.516 7.106 1.00 84.75 254 TRP A CA 1
ATOM 2185 C C . TRP A 1 254 ? 4.982 7.997 7.459 1.00 84.75 254 TRP A C 1
ATOM 2187 O O . TRP A 1 254 ? 4.619 8.327 8.583 1.00 84.75 254 TRP A O 1
ATOM 2197 N N . GLN A 1 255 ? 5.141 8.909 6.497 1.00 88.50 255 GLN A N 1
ATOM 2198 C CA . GLN A 1 255 ? 4.898 10.339 6.742 1.00 88.50 255 GLN A CA 1
ATOM 2199 C C . GLN A 1 255 ? 3.449 10.612 7.182 1.00 88.50 255 GLN A C 1
ATOM 2201 O O . GLN A 1 255 ? 3.210 11.366 8.127 1.00 88.50 255 GLN A O 1
ATOM 2206 N N . ARG A 1 256 ? 2.473 9.953 6.538 1.00 86.56 256 ARG A N 1
ATOM 2207 C CA . ARG A 1 256 ? 1.054 10.041 6.924 1.00 86.56 256 ARG A CA 1
ATOM 2208 C C . ARG A 1 256 ? 0.811 9.468 8.322 1.00 86.56 256 ARG A C 1
ATOM 2210 O O . ARG A 1 256 ? 0.122 10.112 9.107 1.00 86.56 256 ARG A O 1
ATOM 2217 N N . LYS A 1 257 ? 1.433 8.328 8.647 1.00 89.31 257 LYS A N 1
ATOM 2218 C CA . LYS A 1 257 ? 1.427 7.713 9.985 1.00 89.31 257 LYS A CA 1
ATOM 2219 C C . LYS A 1 257 ? 1.910 8.684 11.053 1.00 89.31 257 LYS A C 1
ATOM 2221 O O . LYS A 1 257 ? 1.239 8.855 12.061 1.00 89.31 257 LYS A O 1
ATOM 2226 N N . VAL A 1 258 ? 3.049 9.340 10.838 1.00 90.19 258 VAL A N 1
ATOM 2227 C CA . VAL A 1 258 ? 3.615 10.284 11.815 1.00 90.19 258 VAL A CA 1
ATOM 2228 C C . VAL A 1 258 ? 2.643 11.432 12.093 1.00 90.19 258 VAL A C 1
ATOM 2230 O O . VAL A 1 258 ? 2.393 11.749 13.256 1.00 90.19 258 VAL A O 1
ATOM 2233 N N . LYS A 1 259 ? 2.040 12.015 11.046 1.00 91.94 259 LYS A N 1
ATOM 2234 C CA . LYS A 1 259 ? 1.040 13.082 11.202 1.00 91.94 259 LYS A CA 1
ATOM 2235 C C . LYS A 1 259 ? -0.202 12.586 11.958 1.00 91.94 259 LYS A C 1
ATOM 2237 O O . LYS A 1 259 ? -0.599 13.215 12.933 1.00 91.94 259 LYS A O 1
ATOM 2242 N N . LYS A 1 260 ? -0.754 11.437 11.555 1.00 93.62 260 LYS A N 1
ATOM 2243 C CA . LYS A 1 260 ? -1.943 10.813 12.159 1.00 93.62 260 LYS A CA 1
ATOM 2244 C C . LYS A 1 260 ? -1.720 10.468 13.640 1.00 93.62 260 LYS A C 1
ATOM 2246 O O . LYS A 1 260 ? -2.508 10.858 14.493 1.00 93.62 260 LYS A O 1
ATOM 2251 N N . ASN A 1 261 ? -0.583 9.855 13.970 1.00 93.44 261 ASN A N 1
ATOM 2252 C CA . ASN A 1 261 ? -0.213 9.522 15.348 1.00 93.44 261 ASN A CA 1
ATOM 2253 C C . ASN A 1 261 ? -0.002 10.758 16.229 1.00 93.44 261 ASN A C 1
ATOM 2255 O O . ASN A 1 261 ? -0.314 10.717 17.418 1.00 93.44 261 ASN A O 1
ATOM 2259 N N . ARG A 1 262 ? 0.520 11.860 15.673 1.00 95.69 262 ARG A N 1
ATOM 2260 C CA . ARG A 1 262 ? 0.625 13.128 16.409 1.00 95.69 262 ARG A CA 1
ATOM 2261 C C . ARG A 1 262 ? -0.758 13.640 16.812 1.00 95.69 262 ARG A C 1
ATOM 2263 O O . ARG A 1 262 ? -0.933 14.039 17.962 1.00 95.69 262 ARG A O 1
ATOM 2270 N N . ASP A 1 263 ? -1.723 13.587 15.897 1.00 95.50 263 ASP A N 1
ATOM 2271 C CA . ASP A 1 263 ? -3.092 14.030 16.167 1.00 95.50 263 ASP A CA 1
ATOM 2272 C C . ASP A 1 263 ? -3.789 13.113 17.186 1.00 95.50 263 ASP A C 1
ATOM 2274 O O . ASP A 1 263 ? -4.393 13.610 18.135 1.00 95.50 263 ASP A O 1
ATOM 2278 N N . TYR A 1 264 ? -3.618 11.789 17.079 1.00 96.94 264 TYR A N 1
ATOM 2279 C CA . TYR A 1 264 ? -4.148 10.835 18.061 1.00 96.94 264 TYR A CA 1
ATOM 2280 C C . TYR A 1 264 ? -3.596 11.029 19.468 1.00 96.94 264 TYR A C 1
ATOM 2282 O O . TYR A 1 264 ? -4.363 11.033 20.430 1.00 96.94 264 TYR A O 1
ATOM 2290 N N . ARG A 1 265 ? -2.285 11.254 19.604 1.00 96.19 265 ARG A N 1
ATOM 2291 C CA . ARG A 1 265 ? -1.671 11.539 20.909 1.00 96.19 265 ARG A CA 1
ATOM 2292 C C . ARG A 1 265 ? -2.217 12.827 21.513 1.00 96.19 265 ARG A C 1
ATOM 2294 O O . ARG A 1 265 ? -2.576 12.833 22.686 1.00 96.19 265 ARG A O 1
ATOM 2301 N N . LYS A 1 266 ? -2.328 13.894 20.712 1.00 96.38 266 LYS A N 1
ATOM 2302 C CA . LYS A 1 266 ? -2.886 15.179 21.162 1.00 96.38 266 LYS A CA 1
ATOM 2303 C C . LYS A 1 266 ? -4.337 15.029 21.631 1.00 96.38 266 LYS A C 1
ATOM 2305 O O . LYS A 1 266 ? -4.713 15.605 22.643 1.00 96.38 266 LYS A O 1
ATOM 2310 N N . ALA A 1 267 ? -5.127 14.232 20.915 1.00 95.88 267 ALA A N 1
ATOM 2311 C CA . ALA A 1 267 ? -6.524 13.958 21.232 1.00 95.88 267 ALA A CA 1
ATOM 2312 C C . ALA A 1 267 ? -6.724 12.876 22.313 1.00 95.88 267 ALA A C 1
ATOM 2314 O O . ALA A 1 267 ? -7.866 12.563 22.639 1.00 95.88 267 ALA A O 1
ATOM 2315 N N . ARG A 1 268 ? -5.640 12.310 22.871 1.00 97.44 268 ARG A N 1
ATOM 2316 C CA . ARG A 1 268 ? -5.675 11.210 23.851 1.00 97.44 268 ARG A CA 1
ATOM 2317 C C . ARG A 1 268 ? -6.526 10.025 23.369 1.00 97.44 268 ARG A C 1
ATOM 2319 O O . ARG A 1 268 ? -7.326 9.476 24.119 1.00 97.44 268 ARG A O 1
ATOM 2326 N N . ILE A 1 269 ? -6.337 9.630 22.113 1.00 97.56 269 ILE A N 1
ATOM 2327 C CA . ILE A 1 269 ? -7.044 8.501 21.503 1.00 97.56 269 ILE A CA 1
ATOM 2328 C C . ILE A 1 269 ? -6.212 7.217 21.690 1.00 97.56 269 ILE A C 1
ATOM 2330 O O . ILE A 1 269 ? -5.023 7.218 21.355 1.00 97.56 269 ILE A O 1
ATOM 2334 N N . PRO A 1 270 ? -6.795 6.126 22.222 1.00 98.06 270 PRO A N 1
ATOM 2335 C CA . PRO A 1 270 ? -6.126 4.837 22.388 1.00 98.06 270 PRO A CA 1
ATOM 2336 C C . PRO A 1 270 ? -5.977 4.136 21.031 1.00 98.06 270 PRO A C 1
ATOM 2338 O O . PRO A 1 270 ? -6.961 3.734 20.407 1.00 98.06 270 PRO A O 1
ATOM 2341 N N . VAL A 1 271 ? -4.735 4.001 20.562 1.00 98.06 271 VAL A N 1
ATOM 2342 C CA . VAL A 1 271 ? -4.431 3.454 19.234 1.00 98.06 271 VAL A CA 1
ATOM 2343 C C . VAL A 1 271 ? -3.355 2.381 19.319 1.00 98.06 271 VAL A C 1
ATOM 2345 O O . VAL A 1 271 ? -2.262 2.634 19.82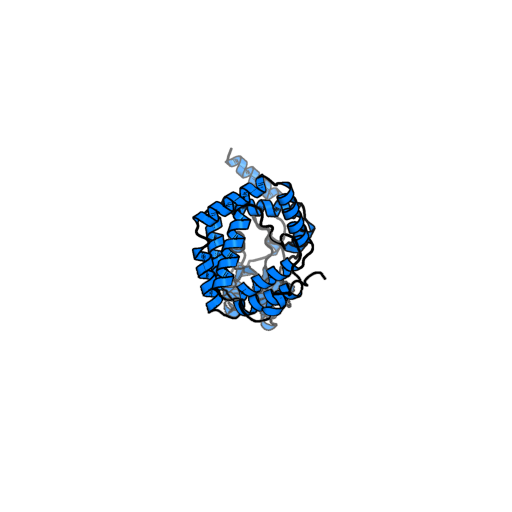6 1.00 98.06 271 VAL A O 1
ATOM 2348 N N . ILE A 1 272 ? -3.635 1.218 18.735 1.00 97.94 272 ILE A N 1
ATOM 2349 C CA . ILE A 1 272 ? -2.661 0.160 18.459 1.00 97.94 272 ILE A CA 1
ATOM 2350 C C . ILE A 1 272 ? -2.234 0.275 17.001 1.00 97.94 272 ILE A C 1
ATOM 2352 O O . ILE A 1 272 ? -3.059 0.335 16.095 1.00 97.94 272 ILE A O 1
ATOM 2356 N N . SER A 1 273 ? -0.927 0.324 16.761 1.00 96.62 273 SER A N 1
ATOM 2357 C CA . SER A 1 273 ? -0.369 0.328 15.409 1.00 96.62 273 SER A CA 1
ATOM 2358 C C . SER A 1 273 ? 0.111 -1.073 15.053 1.00 96.62 273 SER A C 1
ATOM 2360 O O . SER A 1 273 ? 0.915 -1.617 15.796 1.00 96.62 273 SER A O 1
ATOM 2362 N N . ILE A 1 274 ? -0.311 -1.608 13.909 1.00 96.88 274 ILE A N 1
ATOM 2363 C CA . ILE A 1 274 ? 0.166 -2.884 13.368 1.00 96.88 274 ILE A CA 1
ATOM 2364 C C . ILE A 1 274 ? 0.963 -2.622 12.090 1.00 96.88 274 ILE A C 1
ATOM 2366 O O . ILE A 1 274 ? 0.536 -1.896 11.192 1.00 96.88 274 ILE A O 1
ATOM 2370 N N . THR A 1 275 ? 2.148 -3.207 12.009 1.00 94.25 275 THR A N 1
ATOM 2371 C CA . THR A 1 275 ? 3.081 -3.128 10.884 1.00 94.25 275 THR A CA 1
ATOM 2372 C C . THR A 1 275 ? 3.190 -4.485 10.177 1.00 94.25 275 THR A C 1
ATOM 2374 O O . THR A 1 275 ? 2.772 -5.509 10.724 1.00 94.25 275 THR A O 1
ATOM 2377 N N . PRO A 1 276 ? 3.775 -4.552 8.963 1.00 94.12 276 PRO A N 1
ATOM 2378 C CA . PRO A 1 276 ? 3.898 -5.818 8.242 1.00 94.12 276 PRO A CA 1
ATOM 2379 C C . PRO A 1 276 ? 4.726 -6.857 9.014 1.00 94.12 276 PRO A C 1
ATOM 2381 O O . PRO A 1 276 ? 4.494 -8.052 8.893 1.00 94.12 276 PRO A O 1
ATOM 2384 N N . SER A 1 277 ? 5.696 -6.407 9.814 1.00 93.56 277 SER A N 1
ATOM 2385 C CA . SER A 1 277 ? 6.545 -7.264 10.640 1.00 93.56 277 SER A CA 1
ATOM 2386 C C . SER A 1 277 ? 5.882 -7.717 11.935 1.00 93.56 277 SER A C 1
ATOM 2388 O O . SER A 1 277 ? 6.530 -8.417 12.689 1.00 93.56 277 SER A O 1
ATOM 2390 N N . GLU A 1 278 ? 4.648 -7.321 12.239 1.00 96.12 278 GLU A N 1
ATOM 2391 C CA . GLU A 1 278 ? 3.925 -7.759 13.446 1.00 96.12 278 GLU A CA 1
ATOM 2392 C C . GLU A 1 278 ? 2.826 -8.777 13.109 1.00 96.12 278 GLU A C 1
ATOM 2394 O O . GLU A 1 278 ? 2.344 -9.493 13.986 1.00 96.12 278 GLU A O 1
ATOM 2399 N N . THR A 1 279 ? 2.474 -8.930 11.825 1.00 96.19 279 THR A N 1
ATOM 2400 C CA . THR A 1 279 ? 1.418 -9.861 11.395 1.00 96.19 279 THR A CA 1
ATOM 2401 C C . THR A 1 279 ? 1.767 -11.337 11.578 1.00 96.19 279 THR A C 1
ATOM 2403 O O . THR A 1 279 ? 0.876 -12.172 11.480 1.00 96.19 279 THR A O 1
ATOM 2406 N N . TRP A 1 280 ? 3.030 -11.686 11.846 1.00 95.56 280 TRP A N 1
ATOM 2407 C CA . TRP A 1 280 ? 3.415 -13.069 12.158 1.00 95.56 280 TRP A CA 1
ATOM 2408 C C . TRP A 1 280 ? 2.945 -13.515 13.552 1.00 95.56 280 TRP A C 1
ATOM 2410 O O . TRP A 1 280 ? 2.890 -14.713 13.806 1.00 95.56 280 TRP A O 1
ATOM 2420 N N . ASN A 1 281 ? 2.592 -12.580 14.448 1.00 97.25 281 ASN A N 1
ATOM 2421 C CA . ASN A 1 281 ? 2.117 -12.889 15.800 1.00 97.25 281 ASN A CA 1
ATOM 2422 C C . ASN A 1 281 ? 1.054 -11.890 16.283 1.00 97.25 281 ASN A C 1
ATOM 2424 O O . ASN A 1 281 ? 1.260 -11.108 17.215 1.00 97.25 281 ASN A O 1
ATOM 2428 N N . LEU A 1 282 ? -0.109 -11.925 15.633 1.00 97.69 282 LEU A N 1
ATOM 2429 C CA . LEU A 1 282 ? -1.238 -11.054 15.971 1.00 97.69 282 LEU A CA 1
ATOM 2430 C C . LEU A 1 282 ? -1.806 -11.315 17.376 1.00 97.69 282 LEU A C 1
ATOM 2432 O O . LEU A 1 282 ? -2.360 -10.397 17.974 1.00 97.69 282 LEU A O 1
ATOM 2436 N N . ASP A 1 283 ? -1.612 -12.504 17.954 1.00 97.81 283 ASP A N 1
ATOM 2437 C CA . ASP A 1 283 ? -1.960 -12.749 19.361 1.00 97.81 283 ASP A CA 1
ATOM 2438 C C . ASP A 1 283 ? -1.206 -11.786 20.288 1.00 97.81 283 ASP A C 1
ATOM 2440 O O . ASP A 1 283 ? -1.811 -11.038 21.059 1.00 97.81 283 ASP A O 1
ATOM 2444 N N . ARG A 1 284 ? 0.122 -11.727 20.149 1.00 97.25 284 ARG A N 1
ATOM 2445 C CA . ARG A 1 284 ? 0.969 -10.857 20.968 1.00 97.25 284 ARG A CA 1
ATOM 2446 C C . ARG A 1 284 ? 0.749 -9.375 20.670 1.00 97.25 284 ARG A C 1
ATOM 2448 O O . ARG A 1 284 ? 0.560 -8.601 21.604 1.00 97.25 284 ARG A O 1
ATOM 2455 N N . TYR A 1 285 ? 0.823 -8.981 19.399 1.00 97.88 285 TYR A N 1
ATOM 2456 C CA . TYR A 1 285 ? 0.880 -7.563 19.016 1.00 97.88 285 TYR A CA 1
ATOM 2457 C C . TYR A 1 285 ? -0.489 -6.887 18.915 1.00 97.88 285 TYR A C 1
ATOM 2459 O O . TYR A 1 285 ? -0.560 -5.663 18.982 1.00 97.88 285 TYR A O 1
ATOM 2467 N N . LEU A 1 286 ? -1.567 -7.661 18.764 1.00 97.50 286 LEU A N 1
ATOM 2468 C CA . LEU A 1 286 ? -2.924 -7.131 18.680 1.00 97.50 286 LEU A CA 1
ATOM 2469 C C . LEU A 1 286 ? -3.742 -7.538 19.905 1.00 97.50 286 LEU A C 1
ATOM 2471 O O . LEU A 1 286 ? -4.151 -6.660 20.658 1.00 97.50 286 LEU A O 1
ATOM 2475 N N . LEU A 1 287 ? -3.990 -8.834 20.126 1.00 97.62 287 LEU A N 1
ATOM 2476 C CA . LEU A 1 287 ? -4.950 -9.269 21.151 1.00 97.62 287 LEU A CA 1
ATOM 2477 C C . LEU A 1 287 ? -4.479 -8.927 22.570 1.00 97.62 287 LEU A C 1
ATOM 2479 O O . LEU A 1 287 ? -5.188 -8.239 23.308 1.00 97.62 287 LEU A O 1
ATOM 2483 N N . ARG A 1 288 ? -3.278 -9.377 22.956 1.00 97.56 288 ARG A N 1
ATOM 2484 C CA . ARG A 1 288 ? -2.732 -9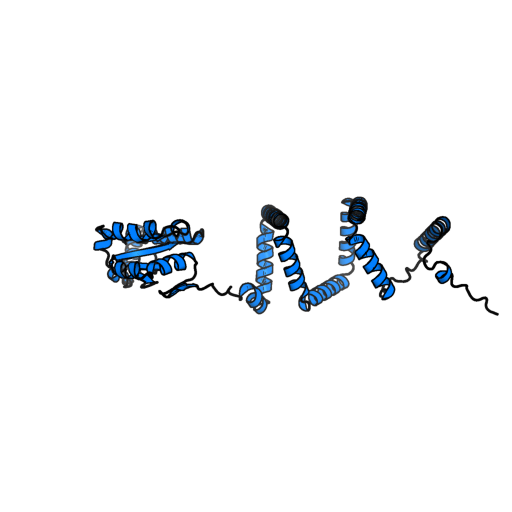.113 24.299 1.00 97.56 288 ARG A CA 1
ATOM 2485 C C . ARG A 1 288 ? -2.540 -7.624 24.539 1.00 97.56 288 ARG A C 1
ATOM 2487 O O . ARG A 1 288 ? -2.831 -7.136 25.628 1.00 97.56 288 ARG A O 1
ATOM 2494 N N . GLU A 1 289 ? -2.097 -6.903 23.516 1.00 98.19 289 GLU A N 1
ATOM 2495 C CA . GLU A 1 289 ? -1.903 -5.459 23.590 1.00 98.19 289 GLU A CA 1
ATOM 2496 C C . GLU A 1 289 ? -3.231 -4.707 23.748 1.00 98.19 289 GLU A C 1
ATOM 2498 O O . GLU A 1 289 ? -3.319 -3.794 24.568 1.00 98.19 289 GLU A O 1
ATOM 2503 N N . ALA A 1 290 ? -4.292 -5.131 23.056 1.00 98.12 290 ALA A N 1
ATOM 2504 C CA . ALA A 1 290 ? -5.632 -4.575 23.219 1.00 98.12 290 ALA A CA 1
ATOM 2505 C C . ALA A 1 290 ? -6.184 -4.821 24.626 1.00 98.12 290 ALA A C 1
ATOM 2507 O O . ALA A 1 290 ? -6.674 -3.890 25.263 1.00 98.12 290 ALA A O 1
ATOM 2508 N N . ILE A 1 291 ? -6.032 -6.036 25.158 1.00 97.81 291 ILE A N 1
ATOM 2509 C CA . ILE A 1 291 ? -6.439 -6.371 26.533 1.00 97.81 291 ILE A CA 1
ATOM 2510 C C . ILE A 1 291 ? -5.619 -5.585 27.568 1.00 97.81 291 ILE A C 1
ATOM 2512 O O . ILE A 1 291 ? -6.139 -5.180 28.608 1.00 97.81 291 ILE A O 1
ATOM 2516 N N . ARG A 1 292 ? -4.327 -5.356 27.318 1.00 98.25 292 ARG A N 1
ATOM 2517 C CA . ARG A 1 292 ? -3.476 -4.541 28.193 1.00 98.25 292 ARG A CA 1
ATOM 2518 C C . ARG A 1 292 ? -3.902 -3.073 28.160 1.00 98.25 292 ARG A C 1
ATOM 2520 O O . ARG A 1 292 ? -4.057 -2.454 29.210 1.00 98.25 292 ARG A O 1
ATOM 2527 N N . MET A 1 293 ? -4.108 -2.522 26.964 1.00 98.12 293 MET A N 1
ATOM 2528 C CA . MET A 1 293 ? -4.476 -1.122 26.756 1.00 98.12 293 MET A CA 1
ATOM 2529 C C . MET A 1 293 ? -5.888 -0.811 27.265 1.00 98.12 293 MET A C 1
ATOM 2531 O O . MET A 1 293 ? -6.095 0.273 27.809 1.00 98.12 293 MET A O 1
ATOM 2535 N N . SER A 1 294 ? -6.831 -1.755 27.184 1.00 97.69 294 SER A N 1
ATOM 2536 C CA . SER A 1 294 ? -8.214 -1.565 27.654 1.00 97.69 294 SER A CA 1
ATOM 2537 C C . SER A 1 294 ? -8.310 -1.314 29.161 1.00 97.69 294 SER A C 1
ATOM 2539 O O . SER A 1 294 ? -9.252 -0.686 29.640 1.00 97.69 294 SER A O 1
ATOM 2541 N N . LYS A 1 295 ? -7.299 -1.743 29.926 1.00 97.94 295 LYS A N 1
ATOM 2542 C CA . LYS A 1 295 ? -7.209 -1.499 31.371 1.00 97.94 295 LYS A CA 1
ATOM 2543 C C . LYS A 1 295 ? -6.797 -0.065 31.711 1.00 97.94 295 LYS A C 1
ATOM 2545 O O . LYS A 1 295 ? -6.997 0.364 32.846 1.00 97.94 295 LYS A O 1
ATOM 2550 N N . THR 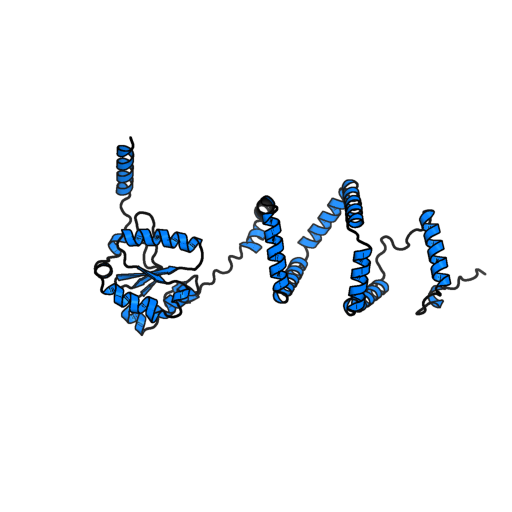A 1 296 ? -6.239 0.681 30.756 1.00 98.00 296 THR A N 1
ATOM 2551 C CA . THR A 1 296 ? -5.750 2.046 30.989 1.00 98.00 296 THR A CA 1
ATOM 2552 C C . THR A 1 296 ? -6.900 3.059 31.079 1.00 98.00 296 THR A C 1
ATOM 2554 O O . THR A 1 296 ? -7.911 2.900 30.390 1.00 98.00 296 THR A O 1
ATOM 2557 N N . PRO A 1 297 ? -6.748 4.158 31.849 1.00 97.50 297 PRO A N 1
ATOM 2558 C CA . PRO A 1 297 ? -7.731 5.246 31.862 1.00 97.50 297 PRO A CA 1
ATOM 2559 C C . PRO A 1 297 ? -7.966 5.857 30.476 1.00 97.50 297 PRO A C 1
ATOM 2561 O O . PRO A 1 297 ? -9.057 6.333 30.183 1.00 97.50 297 PRO A O 1
ATOM 2564 N N . LEU A 1 298 ? -6.946 5.819 29.609 1.00 96.56 298 LEU A N 1
ATOM 2565 C CA . LEU A 1 298 ? -7.026 6.308 28.236 1.00 96.56 298 LEU A CA 1
ATOM 2566 C C . LEU A 1 298 ? -8.117 5.584 27.437 1.00 96.56 298 LEU A C 1
ATOM 2568 O O . LEU A 1 298 ? -8.928 6.243 26.799 1.00 96.56 298 LEU A O 1
ATOM 2572 N N . ALA A 1 299 ? -8.141 4.250 27.494 1.00 95.38 299 ALA A N 1
ATOM 2573 C CA . ALA A 1 299 ? -9.134 3.445 26.787 1.00 95.38 299 ALA A CA 1
ATOM 2574 C C . ALA A 1 299 ? -10.515 3.523 27.447 1.00 95.38 299 ALA A C 1
ATOM 2576 O O . ALA A 1 299 ? -11.512 3.739 26.764 1.00 95.38 299 ALA A O 1
ATOM 2577 N N . LYS A 1 300 ? -10.577 3.433 28.782 1.00 95.94 300 LYS A N 1
ATOM 2578 C CA . LYS A 1 300 ? -11.844 3.501 29.531 1.00 95.94 300 LYS A CA 1
ATOM 2579 C C . LYS A 1 300 ? -12.607 4.807 29.297 1.00 95.94 300 LYS A C 1
ATOM 2581 O O . LYS A 1 300 ? -13.826 4.784 29.188 1.00 95.94 300 LYS A O 1
ATOM 2586 N N . ASN A 1 301 ? -11.889 5.924 29.180 1.00 96.06 301 ASN A N 1
ATOM 2587 C CA . ASN A 1 301 ? -12.485 7.253 29.024 1.00 96.06 301 ASN A CA 1
ATOM 2588 C C . ASN A 1 301 ? -12.646 7.681 27.556 1.00 96.06 301 ASN A C 1
ATOM 2590 O O . ASN A 1 301 ? -13.108 8.796 27.288 1.00 96.06 301 ASN A O 1
ATOM 2594 N N . PHE A 1 302 ? -12.238 6.846 26.597 1.00 97.31 302 PHE A N 1
ATOM 2595 C CA . PHE A 1 302 ? -12.362 7.173 25.185 1.00 97.31 302 PHE A CA 1
ATOM 2596 C C . PHE A 1 302 ? -13.812 7.010 24.719 1.00 97.31 302 PHE A C 1
ATOM 2598 O O . PHE A 1 302 ? -14.360 5.912 24.732 1.00 97.31 302 PHE A O 1
ATOM 2605 N N . ASN A 1 303 ? -14.412 8.113 24.264 1.00 96.25 303 ASN A N 1
ATOM 2606 C CA . ASN A 1 303 ? -15.711 8.123 23.598 1.00 96.25 303 ASN A CA 1
ATOM 2607 C C . ASN A 1 303 ? -15.530 8.636 22.153 1.00 96.25 303 ASN A C 1
ATOM 2609 O O . ASN A 1 303 ? -15.242 9.828 21.983 1.00 96.25 303 ASN A O 1
ATOM 2613 N N . PRO A 1 304 ? -15.696 7.784 21.121 1.00 94.25 304 PRO A N 1
ATOM 2614 C CA . PRO A 1 304 ? -15.512 8.184 19.727 1.00 94.25 304 PRO A CA 1
ATOM 2615 C C . PRO A 1 304 ? -16.523 9.242 19.262 1.00 94.25 304 PRO A C 1
ATOM 2617 O O . PRO A 1 304 ? -16.172 10.076 18.431 1.00 94.25 304 PRO A O 1
ATOM 2620 N N . GLU A 1 305 ? -17.733 9.288 19.827 1.00 94.88 305 GLU A N 1
ATOM 2621 C CA . GLU A 1 305 ? -18.798 10.209 19.399 1.00 94.88 305 GLU A CA 1
ATOM 2622 C C . GLU A 1 305 ? -18.397 11.680 19.553 1.00 94.88 305 GLU A C 1
ATOM 2624 O O . GLU A 1 305 ? -18.759 12.518 18.725 1.00 94.88 305 GLU A O 1
ATOM 2629 N N . LYS A 1 306 ? -17.553 11.987 20.551 1.00 94.62 306 LYS A N 1
ATOM 2630 C CA . LYS A 1 306 ? -16.974 13.327 20.764 1.00 94.62 306 LYS A CA 1
ATOM 2631 C C . LYS A 1 306 ? -16.143 13.817 19.576 1.00 94.62 306 LYS A C 1
ATOM 2633 O O . LYS A 1 306 ? -15.921 15.016 19.438 1.00 94.62 306 LYS A O 1
ATOM 2638 N N . PHE A 1 307 ? -15.674 12.899 18.738 1.00 93.88 307 PHE A N 1
ATOM 2639 C CA . PHE A 1 307 ? -14.831 13.174 17.582 1.00 93.88 307 PHE A CA 1
ATOM 2640 C C . PHE A 1 307 ? -15.552 12.943 16.250 1.00 93.88 307 PHE A C 1
ATOM 2642 O O . PHE A 1 307 ? -14.968 13.218 15.209 1.00 93.88 307 PHE A O 1
ATOM 2649 N N . MET A 1 308 ? -16.788 12.436 16.248 1.00 91.94 308 MET A N 1
ATOM 2650 C CA . MET A 1 308 ? -17.521 12.114 15.014 1.00 91.94 308 MET A CA 1
ATOM 2651 C C . MET A 1 308 ? -18.275 13.306 14.420 1.00 91.94 308 MET A C 1
ATOM 2653 O O . MET A 1 308 ? -18.688 13.251 13.263 1.00 91.94 308 MET A O 1
ATOM 2657 N N . LYS A 1 309 ? -18.442 14.392 15.180 1.00 88.62 309 LYS A N 1
ATOM 2658 C CA . LYS A 1 309 ? -19.066 15.622 14.687 1.00 88.62 309 LYS A CA 1
ATOM 2659 C C . LYS A 1 309 ? -17.989 16.604 14.213 1.00 88.62 309 LYS A C 1
ATOM 2661 O O . LYS A 1 309 ? -16.980 16.759 14.908 1.00 88.62 309 LYS A O 1
ATOM 2666 N N . PRO A 1 310 ? -18.179 17.281 13.066 1.00 76.81 310 PRO A N 1
ATOM 2667 C CA . PRO A 1 310 ? -17.317 18.396 12.704 1.00 76.81 310 PRO A CA 1
ATOM 2668 C C . PRO A 1 310 ? -17.375 19.438 13.825 1.00 76.81 310 PRO A C 1
ATOM 2670 O O . PRO A 1 310 ? -18.452 19.771 14.321 1.00 76.81 310 PRO A O 1
ATOM 2673 N N . LYS A 1 311 ? -16.209 19.932 14.255 1.00 67.19 311 LYS A N 1
ATOM 2674 C CA . LYS A 1 311 ? -16.182 21.112 15.121 1.00 67.19 311 LYS A CA 1
ATOM 2675 C C . LYS A 1 311 ? -16.777 22.267 14.311 1.00 67.19 31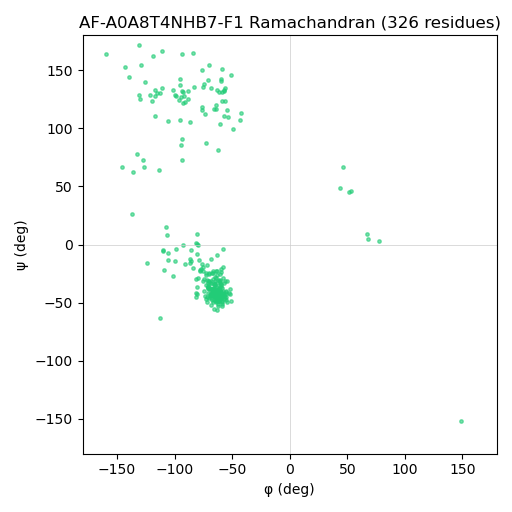1 LYS A C 1
ATOM 2677 O O . LYS A 1 311 ? -16.391 22.397 13.152 1.00 67.19 311 LYS A O 1
ATOM 2682 N N . PRO A 1 312 ? -17.698 23.062 14.873 1.00 68.38 312 PRO A N 1
ATOM 2683 C CA . PR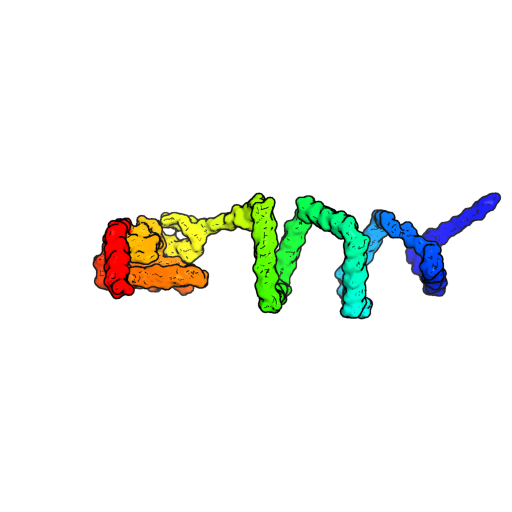O A 1 312 ? -18.268 24.176 14.137 1.00 68.38 312 PRO A CA 1
ATOM 2684 C C . PRO A 1 312 ? -17.156 25.120 13.658 1.00 68.38 312 PRO A C 1
ATOM 2686 O O . PRO A 1 312 ? -16.256 25.462 14.430 1.00 68.38 312 PRO A O 1
ATOM 2689 N N . ASP A 1 313 ? -17.209 25.503 12.380 1.00 60.28 313 ASP A N 1
ATOM 2690 C CA . ASP A 1 313 ? -16.119 26.192 11.674 1.00 60.28 313 ASP A CA 1
ATOM 2691 C C . ASP A 1 313 ? -15.727 27.542 12.315 1.00 60.28 313 ASP A C 1
ATOM 2693 O O . ASP A 1 313 ? -14.560 27.931 12.253 1.00 60.28 313 ASP A O 1
ATOM 2697 N N . TRP A 1 314 ? -16.632 28.191 13.064 1.00 55.78 314 TRP A N 1
ATOM 2698 C CA . TRP A 1 314 ? -16.366 29.463 13.757 1.00 55.78 314 TRP A CA 1
ATOM 2699 C C . TRP A 1 314 ? -15.230 29.391 14.792 1.00 55.78 314 TRP A C 1
ATOM 2701 O O . TRP A 1 314 ? -14.565 30.390 15.051 1.00 55.78 314 TRP A O 1
ATOM 2711 N N . LEU A 1 315 ? -14.936 28.212 15.356 1.00 56.16 315 LEU A N 1
ATOM 2712 C CA . LEU A 1 315 ? -13.790 28.012 16.258 1.00 56.16 315 LEU A CA 1
ATOM 2713 C C . LEU A 1 315 ? -12.440 28.091 15.530 1.00 56.16 315 LEU A C 1
ATOM 2715 O O . LEU A 1 315 ? -11.410 28.365 16.155 1.00 56.16 315 LEU A O 1
ATOM 2719 N N . HIS A 1 316 ? -12.430 27.806 14.228 1.00 56.78 316 HIS A N 1
ATOM 2720 C CA . HIS A 1 316 ? -11.239 27.899 13.395 1.00 56.78 316 HIS A CA 1
ATOM 2721 C C . HIS A 1 316 ? -10.981 29.347 12.960 1.00 56.78 316 HIS A C 1
ATOM 2723 O O . HIS A 1 316 ? -9.823 29.770 12.970 1.00 56.78 316 HIS A O 1
ATOM 2729 N N . ASP A 1 317 ? -12.049 30.103 12.685 1.00 59.00 317 ASP A N 1
ATOM 2730 C CA . ASP A 1 317 ? -11.992 31.535 12.372 1.00 59.00 317 ASP A CA 1
ATOM 2731 C C . ASP A 1 317 ? -11.580 32.374 13.589 1.00 59.00 317 ASP A C 1
ATOM 2733 O O . ASP A 1 317 ? -10.681 33.205 13.476 1.00 59.00 317 ASP A O 1
ATOM 2737 N N . LEU A 1 318 ? -12.106 32.080 14.785 1.00 57.19 318 LEU A N 1
ATOM 2738 C CA . LEU A 1 318 ? -11.711 32.764 16.027 1.00 57.19 318 LEU A CA 1
ATOM 2739 C C . LEU A 1 318 ? -10.228 32.569 16.369 1.00 57.19 318 LEU A C 1
ATOM 2741 O O . LEU A 1 318 ? -9.559 33.492 16.822 1.00 57.19 318 LEU A O 1
ATOM 2745 N N . ARG A 1 319 ? -9.677 31.371 16.139 1.00 63.66 319 ARG A N 1
ATOM 2746 C CA . ARG A 1 319 ? -8.246 31.109 16.384 1.00 63.66 319 ARG A CA 1
ATOM 2747 C C . ARG A 1 319 ? -7.337 31.838 15.405 1.00 63.66 319 ARG A C 1
ATOM 2749 O O . ARG A 1 319 ? -6.236 32.202 15.799 1.00 63.66 319 ARG A O 1
ATOM 2756 N N . LYS A 1 320 ? -7.791 32.015 14.163 1.00 67.38 320 LYS A N 1
ATOM 2757 C CA . LYS A 1 320 ? -7.073 32.778 13.144 1.00 67.38 320 LYS A CA 1
ATOM 2758 C C . LYS A 1 320 ? -7.122 34.275 13.463 1.00 67.38 320 LYS A C 1
ATOM 2760 O O . LYS A 1 320 ? -6.085 34.913 13.522 1.00 67.38 320 LYS A O 1
ATOM 2765 N N . GLN A 1 321 ? -8.293 34.792 13.835 1.00 66.88 321 GLN A N 1
ATOM 2766 C CA . GLN A 1 321 ? -8.435 36.176 14.297 1.00 66.88 321 GLN A CA 1
ATOM 2767 C C . GLN A 1 321 ? -7.558 36.475 15.526 1.00 66.88 321 GLN A C 1
ATOM 2769 O O . GLN A 1 321 ? -6.899 37.505 15.572 1.00 66.88 321 GLN A O 1
ATOM 2774 N N . VAL A 1 322 ? -7.478 35.563 16.502 1.00 70.19 322 VAL A N 1
ATOM 2775 C CA . VAL A 1 322 ? -6.631 35.753 17.696 1.00 70.19 322 VAL A CA 1
ATOM 2776 C C . VAL A 1 322 ? -5.128 35.639 17.394 1.00 70.19 322 VAL A C 1
ATOM 2778 O O . VAL A 1 322 ? -4.341 36.282 18.086 1.00 70.19 322 VAL A O 1
ATOM 2781 N N . SER A 1 323 ? -4.698 34.844 16.402 1.00 69.19 323 SER A N 1
ATOM 2782 C CA . SER A 1 323 ? -3.283 34.839 15.987 1.00 69.19 323 SER A CA 1
ATOM 2783 C C . SER A 1 323 ? -2.906 36.126 15.268 1.00 69.19 323 SER A C 1
ATOM 2785 O O . SER A 1 323 ? -1.864 36.693 15.571 1.00 69.19 323 SER A O 1
ATOM 2787 N N . ASP A 1 324 ? -3.790 36.617 14.401 1.00 71.38 324 ASP A N 1
ATOM 2788 C CA . ASP A 1 324 ? -3.559 37.831 13.618 1.00 71.38 324 ASP A CA 1
ATOM 2789 C C . ASP A 1 324 ? -3.497 39.083 14.525 1.00 71.38 324 ASP A C 1
ATOM 2791 O O . ASP A 1 324 ? -2.740 40.003 14.244 1.00 71.38 324 ASP A O 1
ATOM 2795 N N . ILE A 1 325 ? -4.203 39.083 15.667 1.00 74.69 325 ILE A N 1
ATOM 2796 C CA . ILE A 1 325 ? -4.138 40.144 16.698 1.00 74.69 325 ILE A CA 1
ATOM 2797 C C . ILE A 1 325 ? -2.853 40.088 17.549 1.00 74.69 325 ILE A C 1
ATOM 2799 O O . ILE A 1 325 ? -2.490 41.072 18.177 1.00 74.69 325 ILE A O 1
ATOM 2803 N N . ARG A 1 326 ? -2.175 38.937 17.643 1.00 61.91 326 ARG A N 1
ATOM 2804 C CA . ARG A 1 326 ? -0.940 38.802 18.446 1.00 61.91 326 ARG A CA 1
ATOM 2805 C C . ARG A 1 326 ? 0.336 39.075 17.654 1.00 61.91 326 ARG A C 1
ATOM 2807 O O . ARG A 1 326 ? 1.391 39.216 18.266 1.00 61.91 326 ARG A O 1
ATOM 2814 N N . GLU A 1 327 ? 0.248 39.061 16.328 1.00 65.81 327 GLU A N 1
ATOM 2815 C CA . GLU A 1 327 ? 1.379 39.257 15.414 1.00 65.81 327 GLU A CA 1
ATOM 2816 C C . GLU A 1 327 ? 1.384 40.643 14.743 1.00 65.81 327 GLU A C 1
ATOM 2818 O O . GLU A 1 327 ? 2.366 40.977 14.079 1.00 65.81 327 GLU A O 1
ATOM 2823 N N . GLY A 1 328 ? 0.328 41.443 14.928 1.00 59.59 328 GLY A N 1
ATOM 2824 C CA . GLY A 1 328 ? 0.273 42.873 14.600 1.00 59.59 328 GLY A CA 1
ATOM 2825 C C . GLY A 1 328 ? 0.259 43.711 15.865 1.00 59.59 328 GLY A C 1
ATOM 2826 O O . GLY A 1 328 ? 0.882 44.794 15.835 1.00 59.59 328 GLY A O 1
#

Secondary structure (DSSP, 8-state):
---PPP-HHHHTTT-PPPHHHHHHHHHHHHHHHHTT----TTSSPPPPHHHHHHHHHHHHHHHH-HHHHHHHHHHHHHHS-HHHHHHHHHHHHHHHHH-HHHHHHHHHHHHHHHHS-THHHHHHHHHHHHHHH-HHHHHHHHHHHHHHHHH-HHHHHHHHHHHHHHHHH-HHHHHHHT-S-----PEEETTEEESSHHHHHHHHHHTSHHHHHHH-EEES------SS--PPPSEEETTTTEEEEE--S-HHHHHHHHHHHHHHHHTT--EEEE-TTTGGGHIIIIIIHHHHHHTSHHHHT--THHHHSPPPTHHHHHHHHHHHHHH-

Radius of gyration: 37.22 Å; Cα contacts (8 Å, |Δi|>4): 234; chains: 1; bounding box: 64×72×118 Å

pLDDT: mean 79.75, std 14.99, range [38.44, 98.38]

Mean predicted aligned error: 18.98 Å

Foldseek 3Di:
DPPDDPPCVVVCVPHDDDPVVVVVVVVVLVVCVVVVNDDPPDPPNDDDPVRVVVVVVVVVVCVPDPVSVVVVVVVVPVVDDVVNVVVVVVVVVVVCVVCVVVVVVVVVVVVVCVVPDCVVVVVVVVVVVVCVVVVVVVVVVVVVVVVVCVVPVCVVVVVVVVVVVVCVVVVVVCCVVVVCPVPQPWDDEPQGTDRDPQLRLLRNVCPDPVNCVQFVKHAQNAWFAFPPDTDRFRIARVNLQETEAEAEPDVVSVVVVVVVVVRCVVVLHHYQYHYPVCSVPCCVRPVVVSVVSSPDPSRVVRDRVVGRDHDPCVVVVVVVVVVVVVVD

Sequence (328 aa):
MKKGRLDISKFWLNKKQPESTRKKRSKAIKKLWKEGKWKPWNINQPLTKQHKQKLQASNILKWKNPELRKLMSQVKRAYWTKAREKEQGRRIKQFWHENPEKLESMRQKIMLKYRTSDWEKEIGKAVREYYRLNPEARMMMGKKQRELYKNHPTMRRERQAVADLYYATHPDERRHFFGYKAKKTRYKTALGYVKSRIEKAVLDYLSKPEIYKILLPEYEPFTLYLDRTKPIPDVYLRKLNIIIEIYGGHPKAWQRKVKKNRDYRKARIPVISITPSETWNLDRYLLREAIRMSKTPLAKNFNPEKFMKPKPDWLHDLRKQVSDIREG

Solvent-accessible surface area (backbone atoms only — not comparable to full-atom values): 18781 Å² total; per-residue (Å²): 135,83,82,77,79,77,65,64,71,69,76,42,67,96,49,82,77,57,67,70,59,52,53,53,50,51,53,51,51,51,50,32,46,77,69,70,70,53,72,71,94,57,78,88,54,82,77,50,70,69,56,51,51,52,51,50,54,52,48,50,54,44,69,73,33,66,68,60,44,52,53,51,50,50,52,49,52,69,69,55,36,75,69,52,50,51,51,50,51,49,52,53,52,48,51,41,70,77,32,55,68,58,48,50,53,48,49,50,52,48,51,50,56,63,72,75,37,68,57,62,60,51,49,52,47,52,53,52,49,50,36,68,78,32,53,64,62,44,52,52,50,53,48,54,52,50,50,50,38,68,78,34,65,60,58,57,53,53,53,48,51,54,50,51,54,49,35,68,77,34,54,66,55,38,36,62,73,59,54,53,61,67,73,72,62,65,43,81,48,90,79,47,76,33,78,43,73,60,57,40,54,53,46,49,57,48,57,37,68,79,46,25,74,66,34,46,71,36,63,58,75,54,55,35,50,51,100,89,48,70,52,57,45,52,28,35,25,65,73,43,39,35,34,35,42,78,46,66,92,48,71,73,52,46,58,51,46,55,55,51,51,51,53,33,59,74,68,54,52,43,69,48,76,45,44,72,89,40,67,88,42,45,60,64,67,44,54,52,44,48,62,57,47,36,72,35,71,52,13,68,69,43,60,67,69,81,28,54,50,76,72,66,66,65,64,59,53,52,54,50,55,55,50,56,65,73,78,106